Protein AF-A0A3C0GWK4-F1 (afdb_monomer)

Structure (mmCIF, N/CA/C/O backbone):
data_AF-A0A3C0GWK4-F1
#
_entry.id   AF-A0A3C0GWK4-F1
#
loop_
_atom_site.group_PDB
_atom_site.id
_atom_site.type_symbol
_atom_site.label_atom_id
_atom_site.label_alt_id
_atom_site.label_comp_id
_atom_site.label_asym_id
_atom_site.label_entity_id
_atom_site.label_seq_id
_atom_site.pdbx_PDB_ins_code
_atom_site.Cartn_x
_atom_site.Cartn_y
_atom_site.Cartn_z
_atom_site.occupancy
_atom_site.B_iso_or_equiv
_atom_site.auth_seq_id
_atom_site.auth_comp_id
_atom_site.auth_asym_id
_atom_site.auth_atom_id
_atom_site.pdbx_PDB_model_num
ATOM 1 N N . MET A 1 1 ? 7.565 -8.400 -3.545 1.00 87.00 1 MET A N 1
ATOM 2 C CA . MET A 1 1 ? 6.222 -7.773 -3.467 1.00 87.00 1 MET A CA 1
ATOM 3 C C . MET A 1 1 ? 5.174 -8.779 -3.916 1.00 87.00 1 MET A C 1
ATOM 5 O O . MET A 1 1 ? 5.471 -9.537 -4.826 1.00 87.00 1 MET A O 1
ATOM 9 N N . LEU A 1 2 ? 3.989 -8.788 -3.306 1.00 85.81 2 LEU A N 1
ATOM 10 C CA . LEU A 1 2 ? 2.852 -9.671 -3.579 1.00 85.81 2 LEU A CA 1
ATOM 11 C C . LEU A 1 2 ? 1.602 -8.841 -3.887 1.00 85.81 2 LEU A C 1
ATOM 13 O O . LEU A 1 2 ? 1.317 -7.885 -3.168 1.00 85.81 2 LEU A O 1
ATOM 17 N N . CYS A 1 3 ? 0.853 -9.221 -4.921 1.00 83.88 3 CYS A N 1
ATOM 18 C CA . CYS A 1 3 ? -0.395 -8.564 -5.321 1.00 83.88 3 CYS A CA 1
ATOM 19 C C . CYS A 1 3 ? -1.613 -9.336 -4.794 1.00 83.88 3 CYS A C 1
ATOM 21 O O . CYS A 1 3 ? -1.634 -10.565 -4.888 1.00 83.88 3 CYS A O 1
ATOM 23 N N . GLU A 1 4 ? -2.644 -8.637 -4.308 1.00 79.69 4 GLU A N 1
ATOM 24 C CA . GLU A 1 4 ? -3.922 -9.232 -3.869 1.00 79.69 4 GLU A CA 1
ATOM 25 C C . GLU A 1 4 ? -3.739 -10.386 -2.863 1.00 79.69 4 GLU A C 1
ATOM 27 O O . GLU A 1 4 ? -4.316 -11.474 -2.996 1.00 79.69 4 GLU A O 1
ATOM 32 N N . LEU A 1 5 ? -2.881 -10.179 -1.858 1.00 63.16 5 LEU A N 1
ATOM 33 C CA . LEU A 1 5 ? -2.680 -11.119 -0.755 1.00 63.16 5 LEU A CA 1
ATOM 34 C C . LEU A 1 5 ? -3.467 -10.645 0.468 1.00 63.16 5 LEU A C 1
ATOM 36 O O . LEU A 1 5 ? -2.888 -10.153 1.432 1.00 63.16 5 LEU A O 1
ATOM 40 N N . HIS A 1 6 ? -4.789 -10.810 0.428 1.00 61.66 6 HIS A N 1
ATOM 41 C CA . HIS A 1 6 ? -5.756 -10.295 1.417 1.00 61.66 6 HIS A CA 1
ATOM 42 C C . HIS A 1 6 ? -5.879 -8.763 1.471 1.00 61.66 6 HIS A C 1
ATOM 44 O O . HIS A 1 6 ? -6.990 -8.271 1.637 1.00 61.66 6 HIS A O 1
ATOM 50 N N . GLU A 1 7 ? -4.770 -8.051 1.290 1.00 72.19 7 GLU A N 1
ATOM 51 C CA . GLU A 1 7 ? -4.679 -6.617 1.022 1.00 72.19 7 GLU A CA 1
ATOM 52 C C . GLU A 1 7 ? -4.312 -6.378 -0.446 1.00 72.19 7 GLU A C 1
ATOM 54 O O . GLU A 1 7 ? -3.932 -7.314 -1.159 1.00 72.19 7 GLU A O 1
ATOM 59 N N . ASP A 1 8 ? -4.396 -5.123 -0.894 1.00 82.44 8 ASP A N 1
ATOM 60 C CA . ASP A 1 8 ? -4.125 -4.789 -2.295 1.00 82.44 8 ASP A CA 1
ATOM 61 C C . ASP A 1 8 ? -2.653 -5.118 -2.649 1.00 82.44 8 ASP A C 1
ATOM 63 O O . ASP A 1 8 ? -2.381 -5.727 -3.690 1.00 82.44 8 ASP A O 1
ATOM 67 N N . ILE A 1 9 ? -1.698 -4.802 -1.755 1.00 90.19 9 ILE A N 1
ATOM 68 C CA . ILE A 1 9 ? -0.267 -5.132 -1.904 1.00 90.19 9 ILE A CA 1
ATOM 69 C C . ILE A 1 9 ? 0.349 -5.557 -0.559 1.00 90.19 9 ILE A C 1
ATOM 71 O O . ILE A 1 9 ? 0.062 -4.967 0.480 1.00 90.19 9 ILE A O 1
ATOM 75 N N . ALA A 1 10 ? 1.258 -6.536 -0.583 1.00 91.00 10 ALA A N 1
ATOM 76 C CA . ALA A 1 10 ? 2.167 -6.835 0.527 1.00 91.00 10 ALA A CA 1
ATOM 77 C C . ALA A 1 10 ? 3.633 -6.826 0.062 1.00 91.00 10 ALA A C 1
ATOM 79 O O . ALA A 1 10 ? 3.976 -7.371 -0.989 1.00 91.00 10 ALA A O 1
ATOM 80 N N . VAL A 1 11 ? 4.529 -6.234 0.843 1.00 91.81 11 VAL A N 1
ATOM 81 C CA . VAL A 1 11 ? 5.975 -6.242 0.597 1.00 91.81 11 VAL A CA 1
ATOM 82 C C . VAL A 1 11 ? 6.634 -7.045 1.704 1.00 91.81 11 VAL A C 1
ATOM 84 O O . VAL A 1 11 ? 6.537 -6.683 2.868 1.00 91.81 11 VAL A O 1
ATOM 87 N N . LEU A 1 12 ? 7.271 -8.148 1.325 1.00 91.38 12 LEU A N 1
ATOM 88 C CA . LEU A 1 12 ? 8.006 -9.021 2.235 1.00 91.38 12 LEU A CA 1
ATOM 89 C C . LEU A 1 12 ? 9.497 -8.687 2.182 1.00 91.38 12 LEU A C 1
ATOM 91 O O . LEU A 1 12 ? 9.996 -8.307 1.120 1.00 91.38 12 LEU A O 1
ATOM 95 N N . ASP A 1 13 ? 10.194 -8.885 3.296 1.00 90.38 13 ASP A N 1
ATOM 96 C CA . ASP A 1 13 ? 11.656 -8.804 3.385 1.00 90.38 13 ASP A CA 1
ATOM 97 C C . ASP A 1 13 ? 12.358 -9.958 2.642 1.00 90.38 13 ASP A C 1
ATOM 99 O O . ASP A 1 13 ? 13.406 -9.758 2.029 1.00 90.38 13 ASP A O 1
ATOM 103 N N . CYS A 1 14 ? 11.752 -11.149 2.646 1.00 85.88 14 CYS A N 1
ATOM 104 C CA . CYS A 1 14 ? 12.257 -12.364 2.012 1.00 85.88 14 CYS A CA 1
ATOM 105 C C . CYS A 1 14 ? 11.111 -13.177 1.368 1.00 85.88 14 CYS A C 1
ATOM 107 O O . CYS A 1 14 ? 10.028 -13.278 1.949 1.00 85.88 14 CYS A O 1
ATOM 109 N N . PRO A 1 15 ? 11.304 -13.776 0.175 1.00 82.38 15 PRO A N 1
ATOM 110 C CA . PRO A 1 15 ? 10.262 -14.567 -0.487 1.00 82.38 15 PRO A CA 1
ATOM 111 C C . PRO A 1 15 ? 10.052 -15.971 0.107 1.00 82.38 15 PRO A C 1
ATOM 113 O O . PRO A 1 15 ? 8.960 -16.521 -0.049 1.00 82.38 15 PRO A O 1
ATOM 116 N N . ASP A 1 16 ? 11.057 -16.553 0.770 1.00 81.81 16 ASP A N 1
ATOM 117 C CA . ASP A 1 16 ? 11.017 -17.954 1.219 1.00 81.81 16 ASP A CA 1
ATOM 118 C C . ASP A 1 16 ? 10.606 -18.107 2.686 1.00 81.81 16 ASP A C 1
ATOM 120 O O . ASP A 1 16 ? 9.748 -18.927 3.013 1.00 81.81 16 ASP A O 1
ATOM 124 N N . GLN A 1 17 ? 11.202 -17.301 3.564 1.00 84.75 17 GLN A N 1
ATOM 125 C CA . GLN A 1 17 ? 10.920 -17.273 5.000 1.00 84.75 17 GLN A CA 1
ATOM 126 C C . GLN A 1 17 ? 10.874 -15.813 5.468 1.00 84.75 17 GLN A C 1
ATOM 128 O O . GLN A 1 17 ? 11.869 -15.311 5.990 1.00 84.75 17 GLN A O 1
ATOM 133 N N . PRO A 1 18 ? 9.763 -15.098 5.216 1.00 86.00 18 PRO A N 1
ATOM 134 C CA . PRO A 1 18 ? 9.650 -13.700 5.602 1.00 86.00 18 PRO A CA 1
ATOM 135 C C . PRO A 1 18 ? 9.654 -13.551 7.124 1.00 86.00 18 PRO A C 1
ATOM 137 O O . PRO A 1 18 ? 8.921 -14.261 7.814 1.00 86.00 18 PRO A O 1
ATOM 140 N N . SER A 1 19 ? 10.445 -12.605 7.626 1.00 87.75 19 SER A N 1
ATOM 141 C CA . SER A 1 19 ? 10.457 -12.200 9.040 1.00 87.75 19 SER A CA 1
ATOM 142 C C . SER A 1 19 ? 9.808 -10.831 9.261 1.00 87.75 19 SER A C 1
ATOM 144 O O . SER A 1 19 ? 9.494 -10.444 10.391 1.00 87.75 19 SER A O 1
ATOM 146 N N . GLY A 1 20 ? 9.549 -10.113 8.164 1.00 88.94 20 GLY A N 1
ATOM 147 C CA . GLY A 1 20 ? 8.839 -8.850 8.173 1.00 88.94 20 GLY A CA 1
ATOM 148 C C . GLY A 1 20 ? 7.993 -8.623 6.927 1.00 88.94 20 GLY A C 1
ATOM 149 O O . GLY A 1 20 ? 8.261 -9.145 5.841 1.00 88.94 20 GLY A O 1
ATOM 150 N N . ALA A 1 21 ? 6.935 -7.833 7.093 1.00 89.69 21 ALA A N 1
ATOM 151 C CA . ALA A 1 21 ? 6.023 -7.504 6.009 1.00 89.69 21 ALA A CA 1
ATOM 152 C C . ALA A 1 21 ? 5.407 -6.111 6.167 1.00 89.69 21 ALA A C 1
ATOM 154 O O . ALA A 1 21 ? 4.935 -5.742 7.238 1.00 89.69 21 ALA A O 1
ATOM 155 N N . ALA A 1 22 ? 5.336 -5.367 5.069 1.00 90.75 22 ALA A N 1
ATOM 156 C CA . ALA A 1 22 ? 4.544 -4.150 4.968 1.00 90.75 22 ALA A CA 1
ATOM 157 C C . ALA A 1 22 ? 3.283 -4.433 4.146 1.00 90.75 22 ALA A C 1
ATOM 159 O O . ALA A 1 22 ? 3.361 -4.894 3.005 1.00 90.75 22 ALA A O 1
ATOM 160 N N . PHE A 1 23 ? 2.116 -4.172 4.725 1.00 91.31 23 PHE A N 1
ATOM 161 C CA . PHE A 1 23 ? 0.818 -4.379 4.090 1.00 91.31 23 PHE A CA 1
ATOM 162 C C . PHE A 1 23 ? 0.208 -3.045 3.685 1.00 91.31 23 PHE A C 1
ATOM 164 O O . PHE A 1 23 ? 0.136 -2.122 4.493 1.00 91.31 23 PHE A O 1
ATOM 171 N N . TYR A 1 24 ? -0.277 -2.959 2.450 1.00 91.88 24 TYR A N 1
ATOM 172 C CA . TYR A 1 24 ? -0.810 -1.735 1.871 1.00 91.88 24 TYR A CA 1
ATOM 173 C C . TYR A 1 24 ? -2.255 -1.954 1.429 1.00 91.88 24 TYR A C 1
ATOM 175 O O . TYR A 1 24 ? -2.540 -2.764 0.543 1.00 91.88 24 TYR A O 1
ATOM 183 N N . GLN A 1 25 ? -3.164 -1.176 2.010 1.00 92.00 25 GLN A N 1
ATOM 184 C CA . GLN A 1 25 ? -4.536 -1.049 1.532 1.00 92.00 25 GLN A CA 1
ATOM 185 C C . GLN A 1 25 ? -4.653 0.283 0.792 1.00 92.00 25 GLN A C 1
ATOM 187 O O . GLN A 1 25 ? -4.655 1.359 1.392 1.00 92.00 25 GLN A O 1
ATOM 192 N N . ILE A 1 26 ? -4.769 0.201 -0.526 1.00 91.75 26 ILE A N 1
ATOM 193 C CA . ILE A 1 26 ? -4.870 1.324 -1.442 1.00 91.75 26 ILE A CA 1
ATOM 194 C C . ILE A 1 26 ? -6.351 1.601 -1.706 1.00 91.75 26 ILE A C 1
ATOM 196 O O . ILE A 1 26 ? -7.109 0.754 -2.192 1.00 91.75 26 ILE A O 1
ATOM 200 N N . LYS A 1 27 ? -6.799 2.818 -1.398 1.00 91.56 27 LYS A N 1
ATOM 201 C CA . LYS A 1 27 ? -8.147 3.274 -1.744 1.00 91.56 27 LYS A CA 1
ATOM 202 C C . LYS A 1 27 ? -8.094 4.663 -2.343 1.00 91.56 27 LYS A C 1
ATOM 204 O O . LYS A 1 27 ? -7.652 5.620 -1.717 1.00 91.56 27 LYS A O 1
ATOM 209 N N . THR A 1 28 ? -8.605 4.771 -3.560 1.00 90.12 28 THR A N 1
ATOM 210 C CA . THR A 1 28 ? -8.680 6.035 -4.279 1.00 90.12 28 THR A CA 1
ATOM 211 C C . THR A 1 28 ? -10.081 6.628 -4.219 1.00 90.12 28 THR A C 1
ATOM 213 O O . THR A 1 28 ? -11.081 5.928 -4.044 1.00 90.12 28 THR A O 1
ATOM 216 N N . SER A 1 29 ? -10.168 7.947 -4.350 1.00 88.88 29 SER A N 1
ATOM 217 C CA . SER A 1 29 ? -11.435 8.654 -4.507 1.00 88.88 29 SER A CA 1
ATOM 218 C C . SER A 1 29 ? -11.231 9.932 -5.329 1.00 88.88 29 SER A C 1
ATOM 220 O O . SER A 1 29 ? -10.208 10.617 -5.241 1.00 88.88 29 SER A O 1
ATOM 222 N N . ALA A 1 30 ? -12.216 10.240 -6.168 1.00 85.25 30 ALA A N 1
ATOM 223 C CA . ALA A 1 30 ? -12.229 11.459 -6.975 1.00 85.25 30 ALA A CA 1
ATOM 224 C C . ALA A 1 30 ? -13.009 12.600 -6.306 1.00 85.25 30 ALA A C 1
ATOM 226 O O . ALA A 1 30 ? -12.885 13.751 -6.701 1.00 85.25 30 ALA A O 1
ATOM 227 N N . LYS A 1 31 ? -13.872 12.281 -5.330 1.00 78.44 31 LYS A N 1
ATOM 228 C CA . LYS A 1 31 ? -14.951 13.187 -4.895 1.00 78.44 31 LYS A CA 1
ATOM 229 C C . LYS A 1 31 ? -14.933 13.524 -3.411 1.00 78.44 31 LYS A C 1
ATOM 231 O O . LYS A 1 31 ? -15.714 14.362 -2.976 1.00 78.44 31 LYS A O 1
ATOM 236 N N . SER A 1 32 ? -14.117 12.847 -2.604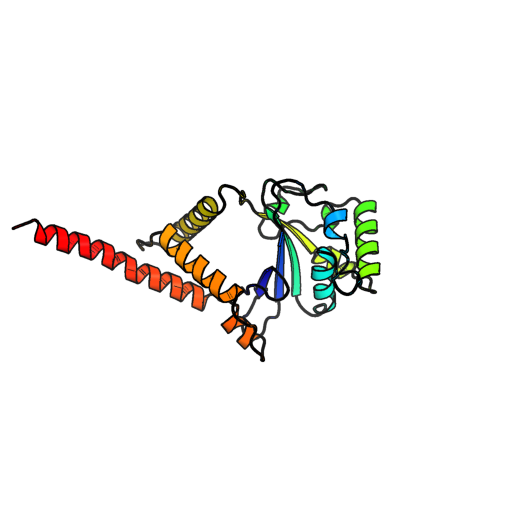 1.00 86.44 32 SER A N 1
ATOM 237 C CA . SER A 1 32 ? -14.139 13.079 -1.161 1.00 86.44 32 SER A CA 1
ATOM 238 C C . SER A 1 32 ? -12.894 12.590 -0.440 1.00 86.44 32 SER A C 1
ATOM 240 O O . SER A 1 32 ? -12.370 11.525 -0.766 1.00 86.44 32 SER A O 1
ATOM 242 N N . ALA A 1 33 ? -12.516 13.319 0.605 1.00 92.19 33 ALA A N 1
ATOM 243 C CA . ALA A 1 33 ? -11.461 12.911 1.514 1.00 92.19 33 ALA A CA 1
ATOM 244 C C . ALA A 1 33 ? -11.839 11.683 2.349 1.00 92.19 33 ALA A C 1
ATOM 246 O O . ALA A 1 33 ? -13.022 11.421 2.634 1.00 92.19 33 ALA A O 1
ATOM 247 N N . TRP A 1 34 ? -10.816 10.943 2.769 1.00 94.75 34 TRP A N 1
ATOM 248 C CA . TRP A 1 34 ? -10.951 9.829 3.699 1.00 94.75 34 TRP A CA 1
ATOM 249 C C . TRP A 1 34 ? -11.042 10.352 5.128 1.00 94.75 34 TRP A C 1
ATOM 251 O O . TRP A 1 34 ? -10.138 11.013 5.626 1.00 94.75 34 TRP A O 1
ATOM 261 N N . THR A 1 35 ? -12.158 10.077 5.796 1.00 94.38 35 THR A N 1
ATOM 262 C CA . THR A 1 35 ? -12.369 10.439 7.203 1.00 94.38 35 THR A CA 1
ATOM 263 C C . THR A 1 35 ? -12.221 9.203 8.076 1.00 94.38 35 THR A C 1
ATOM 265 O O . THR A 1 35 ? -12.483 8.096 7.606 1.00 94.38 35 THR A O 1
ATOM 268 N N . LEU A 1 36 ? -11.899 9.375 9.363 1.00 93.75 36 LEU A N 1
ATOM 269 C CA . LEU A 1 36 ? -11.858 8.253 10.311 1.00 93.75 36 LEU A CA 1
ATOM 270 C C . LEU A 1 36 ? -13.156 7.450 10.293 1.00 93.75 36 LEU A C 1
ATOM 272 O O . LEU A 1 36 ? -13.118 6.230 10.210 1.00 93.75 36 LEU A O 1
ATOM 276 N N . LYS A 1 37 ? -14.303 8.139 10.227 1.00 93.75 37 LYS A N 1
ATOM 277 C CA . LYS A 1 37 ? -15.609 7.494 10.076 1.00 93.75 37 LYS A CA 1
ATOM 278 C C . LYS A 1 37 ? -15.662 6.579 8.853 1.00 93.75 37 LYS A C 1
ATOM 280 O O . LYS A 1 37 ? -16.160 5.474 8.971 1.00 93.75 37 LYS A O 1
ATOM 285 N N . LYS A 1 38 ? -15.169 6.993 7.679 1.00 94.06 38 LYS A N 1
ATOM 286 C CA . LYS A 1 38 ? -15.150 6.119 6.485 1.00 94.06 38 LYS A CA 1
ATOM 287 C C . LYS A 1 38 ? -14.220 4.923 6.661 1.00 94.06 38 LYS A C 1
ATOM 289 O O . LYS A 1 38 ? -14.530 3.846 6.160 1.00 94.06 38 LYS A O 1
ATOM 294 N N . LEU A 1 39 ? -13.100 5.132 7.343 1.00 94.06 39 LEU A N 1
ATOM 295 C CA . LEU A 1 39 ? -12.074 4.122 7.567 1.00 94.06 39 LEU A CA 1
ATOM 296 C C . LEU A 1 39 ? -12.513 3.050 8.581 1.00 94.06 39 LEU A C 1
ATOM 298 O O . LEU A 1 39 ? -12.164 1.884 8.407 1.00 94.06 39 LEU A O 1
ATOM 302 N N . THR A 1 40 ? -13.336 3.416 9.568 1.00 94.25 40 THR A N 1
ATOM 303 C CA . THR A 1 40 ? -13.892 2.509 10.591 1.00 94.25 40 THR A CA 1
ATOM 304 C C . THR A 1 40 ? -15.336 2.074 10.325 1.00 94.25 40 THR A C 1
ATOM 306 O O . THR A 1 40 ? -15.881 1.249 11.052 1.00 94.25 40 THR A O 1
ATOM 309 N N . ASN A 1 41 ? -15.991 2.584 9.275 1.00 94.31 41 ASN A N 1
ATOM 310 C CA . ASN A 1 41 ? -17.373 2.213 8.978 1.00 94.31 41 ASN A CA 1
ATOM 311 C C . ASN A 1 41 ? -17.479 0.762 8.491 1.00 94.31 41 ASN A C 1
ATOM 313 O O . ASN A 1 41 ? -16.869 0.377 7.488 1.00 94.31 41 ASN A O 1
ATOM 317 N N . ARG A 1 42 ? -18.353 -0.005 9.142 1.00 93.94 42 ARG A N 1
ATOM 318 C CA . ARG A 1 42 ? -18.700 -1.376 8.765 1.00 93.94 42 ARG A CA 1
ATOM 319 C C . ARG A 1 42 ? -19.893 -1.366 7.815 1.00 93.94 42 ARG A C 1
ATOM 321 O O . ARG A 1 42 ? -20.906 -0.715 8.067 1.00 93.94 42 ARG A O 1
ATOM 328 N N . LYS A 1 43 ? -19.770 -2.066 6.688 1.00 91.06 43 LYS A N 1
ATOM 329 C CA . LYS A 1 43 ? -20.861 -2.210 5.709 1.00 91.06 43 LYS A CA 1
ATOM 330 C C . LYS A 1 43 ? -21.638 -3.491 5.988 1.00 91.06 43 LYS A C 1
ATOM 332 O O . LYS A 1 43 ? -21.058 -4.466 6.447 1.00 91.06 43 LYS A O 1
ATOM 337 N N . LYS A 1 44 ? -22.929 -3.520 5.663 1.00 91.88 44 LYS A N 1
ATOM 338 C CA . LYS A 1 44 ? -23.714 -4.758 5.718 1.00 91.88 44 LYS A CA 1
ATOM 339 C C . LYS A 1 44 ? -23.313 -5.674 4.556 1.00 91.88 44 LYS A C 1
ATOM 341 O O . LYS A 1 44 ? -23.257 -5.223 3.412 1.00 91.88 44 LYS A O 1
ATOM 346 N N . GLY A 1 45 ? -22.994 -6.924 4.865 1.00 88.00 45 GLY A N 1
ATOM 347 C CA . GLY A 1 45 ? -22.693 -7.978 3.904 1.00 88.00 45 GLY A CA 1
ATOM 348 C C . GLY A 1 45 ? -23.958 -8.578 3.297 1.00 88.00 45 GLY A C 1
ATOM 349 O O . GLY A 1 45 ? -25.074 -8.306 3.742 1.00 88.00 45 GLY A O 1
ATOM 350 N N . SER A 1 46 ? -23.778 -9.425 2.284 1.00 85.81 46 SER A N 1
ATOM 351 C CA . SER A 1 46 ? -24.878 -10.123 1.602 1.00 85.81 46 SER A CA 1
ATOM 352 C C . SER A 1 46 ? -25.653 -11.074 2.522 1.00 85.81 46 SER A C 1
ATOM 354 O O . SER A 1 46 ? -26.856 -11.228 2.340 1.00 85.81 46 SER A O 1
ATOM 356 N N . SER A 1 47 ? -24.996 -11.660 3.529 1.00 85.12 47 SER A N 1
ATOM 357 C CA . SER A 1 47 ? -25.611 -12.514 4.560 1.00 85.12 47 SER A CA 1
ATOM 358 C C . SER A 1 47 ? -26.334 -11.736 5.664 1.00 85.12 47 SER A C 1
ATOM 360 O O . SER A 1 47 ? -26.995 -12.331 6.507 1.00 85.12 47 SER A O 1
ATOM 362 N N . GLY A 1 48 ? -26.224 -10.406 5.674 1.00 85.12 48 GLY A N 1
ATOM 363 C CA . GLY A 1 48 ? -26.759 -9.549 6.729 1.00 85.12 48 GLY A CA 1
ATOM 364 C C . GLY A 1 48 ? -25.769 -9.219 7.847 1.00 85.12 48 GLY A C 1
ATOM 365 O O . GLY A 1 48 ? -26.026 -8.270 8.589 1.00 85.12 48 GLY A O 1
ATOM 366 N N . ASP A 1 49 ? -24.629 -9.909 7.904 1.00 88.19 49 ASP A N 1
ATOM 367 C CA . ASP A 1 49 ? -23.559 -9.646 8.868 1.00 88.19 49 ASP A CA 1
ATOM 368 C C . ASP A 1 49 ? -22.802 -8.358 8.542 1.00 88.19 49 ASP A C 1
ATOM 370 O O . ASP A 1 49 ? -22.673 -7.956 7.384 1.00 88.19 49 ASP A O 1
ATOM 374 N N . ALA A 1 50 ? -22.269 -7.691 9.563 1.00 89.56 50 ALA A N 1
ATOM 375 C CA . ALA A 1 50 ? -21.455 -6.499 9.369 1.00 89.56 50 ALA A CA 1
ATOM 376 C C . ALA A 1 50 ? -20.034 -6.882 8.921 1.00 89.56 50 ALA A C 1
ATOM 378 O O . ALA A 1 50 ? -19.257 -7.442 9.697 1.00 89.56 50 ALA A O 1
ATOM 379 N N . LEU A 1 51 ? -19.687 -6.523 7.683 1.00 91.06 51 LEU A N 1
ATOM 380 C CA . LEU A 1 51 ? -18.353 -6.695 7.116 1.00 91.06 51 LEU A CA 1
ATOM 381 C C . LEU A 1 51 ? -17.316 -5.890 7.907 1.00 91.06 51 LEU A C 1
ATOM 383 O O . LEU A 1 51 ? -17.643 -4.803 8.404 1.00 91.06 51 LEU A O 1
ATOM 387 N N . PRO A 1 52 ? -16.062 -6.367 7.951 1.00 91.19 52 PRO A N 1
ATOM 388 C CA . PRO A 1 52 ? -14.983 -5.604 8.544 1.00 91.19 52 PRO A CA 1
ATOM 389 C C . PRO A 1 52 ? -14.812 -4.226 7.891 1.00 91.19 52 PRO A C 1
ATOM 391 O O . PRO A 1 52 ? -14.973 -4.068 6.669 1.00 91.19 52 PRO A O 1
ATOM 394 N N . SER A 1 53 ? -14.474 -3.223 8.697 1.00 93.75 53 SER A N 1
ATOM 395 C CA . SER A 1 53 ? -14.107 -1.893 8.221 1.00 93.75 53 SER A CA 1
ATOM 396 C C . SER A 1 53 ? -12.769 -1.922 7.470 1.00 93.75 53 SER A C 1
ATOM 398 O O . SER A 1 53 ? -12.115 -2.961 7.355 1.00 93.75 53 SER A O 1
ATOM 400 N N . ILE A 1 54 ? -12.370 -0.794 6.873 1.00 91.94 54 ILE A N 1
ATOM 401 C CA . ILE A 1 54 ? -11.092 -0.719 6.148 1.00 91.94 54 ILE A CA 1
ATOM 402 C C . ILE A 1 54 ? -9.936 -0.921 7.128 1.00 91.94 54 ILE A C 1
ATOM 404 O O . ILE A 1 54 ? -9.090 -1.780 6.901 1.00 91.94 54 ILE A O 1
ATOM 408 N N . LEU A 1 55 ? -9.936 -0.173 8.233 1.00 91.44 55 LEU A N 1
ATOM 409 C CA . LEU A 1 55 ? -8.917 -0.338 9.269 1.00 91.44 55 LEU A CA 1
ATOM 410 C C . LEU A 1 55 ? -9.088 -1.650 10.028 1.00 91.44 55 LEU A C 1
ATOM 412 O O . LEU A 1 55 ? -8.089 -2.268 10.362 1.00 91.44 55 LEU A O 1
ATOM 416 N N . GLY A 1 56 ? -10.317 -2.126 10.228 1.00 91.00 56 GLY A N 1
ATOM 417 C CA . GLY A 1 56 ? -10.561 -3.421 10.854 1.00 91.00 56 GLY A CA 1
ATOM 418 C C . GLY A 1 56 ? -9.905 -4.583 10.108 1.00 91.00 56 GLY A C 1
ATOM 419 O O . GLY A 1 56 ? -9.275 -5.425 10.740 1.00 91.00 56 GLY A O 1
ATOM 420 N N . ARG A 1 57 ? -9.944 -4.599 8.764 1.00 88.75 57 ARG A N 1
ATOM 421 C CA . ARG A 1 57 ? -9.210 -5.607 7.969 1.00 88.75 57 ARG A CA 1
ATOM 422 C C . ARG A 1 57 ? -7.704 -5.565 8.211 1.00 88.75 57 ARG A C 1
ATOM 424 O O . ARG A 1 57 ? -7.122 -6.605 8.513 1.00 88.75 57 ARG A O 1
ATOM 431 N N . LEU A 1 58 ? -7.107 -4.374 8.140 1.00 87.44 58 LEU A N 1
ATOM 432 C CA . LEU A 1 58 ? -5.675 -4.183 8.381 1.00 87.44 58 LEU A CA 1
ATOM 433 C C . LEU A 1 58 ? -5.287 -4.592 9.810 1.00 87.44 58 LEU A C 1
ATOM 435 O O . LEU A 1 58 ? -4.363 -5.374 10.016 1.00 87.44 58 LEU A O 1
ATOM 439 N N . CYS A 1 59 ? -6.025 -4.120 10.813 1.00 84.88 59 CYS A N 1
ATOM 440 C CA . CYS A 1 59 ? -5.737 -4.384 12.221 1.00 84.88 59 CYS A CA 1
ATOM 441 C C . CYS A 1 59 ? -5.976 -5.851 12.613 1.00 84.88 59 CYS A C 1
ATOM 443 O O . CYS A 1 59 ? -5.230 -6.389 13.428 1.00 84.88 59 CYS A O 1
ATOM 445 N N . ALA A 1 60 ? -6.934 -6.548 11.991 1.00 85.50 60 ALA A N 1
ATOM 446 C CA . ALA A 1 60 ? -7.105 -7.990 12.183 1.00 85.50 60 ALA A CA 1
ATOM 447 C C . ALA A 1 60 ? -5.846 -8.781 11.783 1.00 85.50 60 ALA A C 1
ATOM 449 O O . ALA A 1 60 ? -5.564 -9.835 12.353 1.00 85.50 60 ALA A O 1
ATOM 450 N N . LYS A 1 61 ? -5.062 -8.278 10.820 1.00 79.44 61 LYS A N 1
ATOM 451 C CA . LYS A 1 61 ? -3.775 -8.872 10.439 1.00 79.44 61 LYS A CA 1
ATOM 452 C C . LYS A 1 61 ? -2.678 -8.577 11.445 1.00 79.44 61 LYS A C 1
ATOM 454 O O . LYS A 1 61 ? -1.909 -9.487 11.742 1.00 79.44 61 LYS A O 1
ATOM 459 N N . ALA A 1 62 ? -2.661 -7.379 12.025 1.00 76.50 62 ALA A N 1
ATOM 460 C CA . ALA A 1 62 ? -1.776 -7.065 13.147 1.00 76.50 62 ALA A CA 1
ATOM 461 C C . ALA A 1 62 ? -1.964 -8.078 14.285 1.00 76.50 62 ALA A C 1
ATOM 463 O O . ALA A 1 62 ? -0.990 -8.620 14.800 1.00 76.50 62 ALA A O 1
ATOM 464 N N . ALA A 1 63 ? -3.218 -8.425 14.597 1.00 75.75 63 ALA A N 1
ATOM 465 C CA . ALA A 1 63 ? -3.526 -9.424 15.617 1.00 75.75 63 ALA A CA 1
ATOM 466 C C . ALA A 1 63 ? -3.019 -10.836 15.277 1.00 75.75 63 ALA A C 1
ATOM 468 O O . ALA A 1 63 ? -2.602 -11.572 16.167 1.00 75.75 63 ALA A O 1
ATOM 469 N N . GLN A 1 64 ? -3.048 -11.218 13.997 1.00 81.31 64 GLN A N 1
ATOM 470 C CA . GLN A 1 64 ? -2.579 -12.528 13.526 1.00 81.31 64 GLN A CA 1
ATOM 471 C C . GLN A 1 64 ? -1.048 -12.626 13.459 1.00 81.31 64 GLN A C 1
ATOM 473 O O . GLN A 1 64 ? -0.514 -13.730 13.444 1.00 81.31 64 GLN A O 1
ATOM 478 N N . LEU A 1 65 ? -0.349 -11.490 13.395 1.00 79.31 65 LEU A N 1
ATOM 479 C CA . LEU A 1 65 ? 1.088 -11.402 13.122 1.00 79.31 65 LEU A CA 1
ATOM 480 C C . LEU A 1 65 ? 1.859 -10.702 14.253 1.00 79.31 65 LEU A C 1
ATOM 482 O O . LEU A 1 65 ? 2.913 -10.129 14.004 1.00 79.31 65 LEU A O 1
ATOM 486 N N . LYS A 1 66 ? 1.358 -10.758 15.496 1.00 74.31 66 LYS A N 1
ATOM 487 C CA . LYS A 1 66 ? 1.940 -10.056 16.662 1.00 74.31 66 LYS A CA 1
ATOM 488 C C . LYS A 1 66 ? 3.415 -10.383 16.924 1.00 74.31 66 LYS A C 1
ATOM 490 O O . LYS A 1 66 ? 4.132 -9.545 17.456 1.00 74.31 66 LYS A O 1
ATOM 495 N N . GLU A 1 67 ? 3.856 -11.585 16.560 1.00 78.31 67 GLU A N 1
ATOM 496 C CA . GLU A 1 67 ? 5.242 -12.045 16.735 1.00 78.31 67 GLU A CA 1
ATOM 497 C C . GLU A 1 67 ? 6.162 -11.680 15.556 1.00 78.31 67 GLU A C 1
ATOM 499 O O . GLU A 1 67 ? 7.359 -11.950 15.600 1.00 78.31 67 GLU A O 1
ATOM 504 N N . GLN A 1 68 ? 5.618 -11.085 14.491 1.00 82.75 68 GLN A N 1
ATOM 505 C CA . GLN A 1 68 ? 6.343 -10.738 13.269 1.00 82.75 68 GLN A CA 1
ATOM 506 C C . GLN A 1 68 ? 6.526 -9.221 13.159 1.00 82.75 68 GLN A C 1
ATOM 508 O O . GLN A 1 68 ? 5.728 -8.437 13.677 1.00 82.75 68 GLN A O 1
ATOM 513 N N . GLN A 1 69 ? 7.561 -8.783 12.439 1.00 86.19 69 GLN A N 1
ATOM 514 C CA . GLN A 1 69 ? 7.779 -7.356 12.194 1.00 86.19 69 GLN A CA 1
ATOM 515 C C . GLN A 1 69 ? 6.871 -6.864 11.069 1.00 86.19 69 GLN A C 1
ATOM 517 O O . GLN A 1 69 ? 7.227 -6.916 9.892 1.00 86.19 69 GLN A O 1
ATOM 522 N N . VAL A 1 70 ? 5.677 -6.393 11.427 1.00 87.75 70 VAL A N 1
ATOM 523 C CA . VAL A 1 70 ? 4.677 -5.958 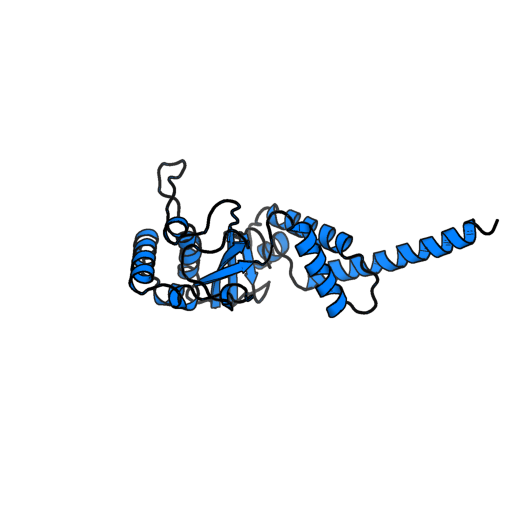10.447 1.00 87.75 70 VAL A CA 1
ATOM 524 C C . VAL A 1 70 ? 4.340 -4.479 10.545 1.00 87.75 70 VAL A C 1
ATOM 526 O O . VAL A 1 70 ? 4.255 -3.911 11.632 1.00 87.75 70 VAL A O 1
ATOM 529 N N . THR A 1 71 ? 4.116 -3.858 9.390 1.00 89.56 71 THR A N 1
ATOM 530 C CA . THR A 1 71 ? 3.557 -2.508 9.274 1.00 89.56 71 THR A CA 1
ATOM 531 C C . THR A 1 71 ? 2.324 -2.523 8.382 1.00 89.56 71 THR A C 1
ATOM 533 O O . THR A 1 71 ? 2.198 -3.339 7.465 1.00 89.56 71 THR A O 1
ATOM 536 N N . PHE A 1 72 ? 1.393 -1.614 8.659 1.00 90.19 72 PHE A N 1
ATOM 537 C CA . PHE A 1 72 ? 0.136 -1.492 7.933 1.00 90.19 72 PHE A CA 1
ATOM 538 C C . PHE A 1 72 ? -0.007 -0.068 7.446 1.00 90.19 72 PHE A C 1
ATOM 540 O O . PHE A 1 72 ? 0.024 0.864 8.245 1.00 90.19 72 PHE A O 1
ATOM 547 N N . GLN A 1 73 ? -0.204 0.100 6.148 1.00 92.38 73 GLN A N 1
ATOM 548 C CA . GLN A 1 73 ? -0.321 1.407 5.540 1.00 92.38 73 GLN A CA 1
ATOM 549 C C . GLN A 1 73 ? -1.636 1.516 4.778 1.00 92.38 73 GLN A C 1
ATOM 551 O O . GLN A 1 73 ? -1.928 0.752 3.854 1.00 92.38 73 GLN A O 1
ATOM 556 N N . PHE A 1 74 ? -2.442 2.501 5.158 1.00 94.19 74 PHE A N 1
ATOM 557 C CA . PHE A 1 74 ? -3.551 2.940 4.328 1.00 94.19 74 PHE A CA 1
ATOM 558 C C . PHE A 1 74 ? -3.046 4.011 3.356 1.00 94.19 74 PHE A C 1
ATOM 560 O O . PHE A 1 74 ? -2.494 5.028 3.776 1.00 94.19 74 PHE A O 1
ATOM 567 N N . VAL A 1 75 ? -3.227 3.785 2.057 1.00 94.12 75 VAL A N 1
ATOM 568 C CA . VAL A 1 75 ? -2.711 4.658 0.997 1.00 94.12 75 VAL A CA 1
ATOM 569 C C . VAL A 1 75 ? -3.866 5.233 0.186 1.00 94.12 75 VAL A C 1
ATOM 571 O O . VAL A 1 75 ? -4.752 4.503 -0.261 1.00 94.12 75 VAL A O 1
ATOM 574 N N . THR A 1 76 ? -3.834 6.539 -0.067 1.00 94.44 76 THR A N 1
ATOM 575 C CA . THR A 1 76 ? -4.782 7.222 -0.960 1.00 94.44 76 THR A CA 1
ATOM 576 C C . THR A 1 76 ? -4.065 8.027 -2.039 1.00 94.44 76 THR A C 1
ATOM 578 O O . THR A 1 76 ? -2.883 8.330 -1.917 1.00 94.44 76 THR A O 1
ATOM 581 N N . ASN A 1 77 ? -4.785 8.411 -3.094 1.00 92.12 77 ASN A N 1
ATOM 582 C CA . ASN A 1 77 ? -4.295 9.338 -4.113 1.00 92.12 77 ASN A CA 1
ATOM 583 C C . ASN A 1 77 ? -4.293 10.799 -3.633 1.00 92.12 77 ASN A C 1
ATOM 585 O O . ASN A 1 77 ? -5.138 11.213 -2.824 1.00 92.12 77 ASN A O 1
ATOM 589 N N . VAL A 1 78 ? -3.406 11.598 -4.229 1.00 83.19 78 VAL A N 1
ATOM 590 C CA . VAL A 1 78 ? -3.463 13.064 -4.192 1.00 83.19 78 VAL A CA 1
ATOM 591 C C . VAL A 1 78 ? -4.799 13.546 -4.784 1.00 83.19 78 VAL A C 1
ATOM 593 O O . VAL A 1 78 ? -5.281 13.031 -5.795 1.00 83.19 78 VAL A O 1
ATOM 596 N N . GLY A 1 79 ? -5.457 14.476 -4.089 1.00 83.19 79 GLY A N 1
ATOM 597 C CA . GLY A 1 79 ? -6.805 14.972 -4.409 1.00 83.19 79 GLY A CA 1
ATOM 598 C C . GLY A 1 79 ? -7.929 14.371 -3.554 1.00 83.19 79 GLY A C 1
ATOM 599 O O . GLY A 1 79 ? -8.878 15.076 -3.227 1.00 83.19 79 GLY A O 1
ATOM 600 N N . SER A 1 80 ? -7.804 13.114 -3.109 1.00 85.94 80 SER A N 1
ATOM 601 C CA . SER A 1 80 ? -8.640 12.610 -2.008 1.00 85.94 80 SER A CA 1
ATOM 602 C C . SER A 1 80 ? -8.137 13.139 -0.676 1.00 85.94 80 SER A C 1
ATOM 604 O O . SER A 1 80 ? -8.861 13.833 0.032 1.00 85.94 80 SER A O 1
ATOM 606 N N . GLY A 1 81 ? -6.883 12.810 -0.347 1.00 86.50 81 GLY A N 1
ATOM 607 C CA . GLY A 1 81 ? -6.287 13.123 0.947 1.00 86.50 81 GLY A CA 1
ATOM 608 C C . GLY A 1 81 ? -7.117 12.627 2.137 1.00 86.50 81 GLY A C 1
ATOM 609 O O . GLY A 1 81 ? -7.943 11.710 2.033 1.00 86.50 81 GLY A O 1
ATOM 610 N N . TYR A 1 82 ? -6.893 13.271 3.277 1.00 91.06 82 TYR A N 1
ATOM 611 C CA . TYR A 1 82 ? -7.506 12.919 4.550 1.00 91.06 82 TYR A CA 1
ATOM 612 C C . TYR A 1 82 ? -8.325 14.082 5.099 1.00 91.06 82 TYR A C 1
ATOM 614 O O . TYR A 1 82 ? -7.931 15.240 5.013 1.00 91.06 82 TYR A O 1
ATOM 622 N N . GLY A 1 83 ? -9.482 13.761 5.675 1.00 90.31 83 GLY A N 1
ATOM 623 C CA . GLY A 1 83 ? -10.331 14.714 6.395 1.00 90.31 83 GLY A CA 1
ATOM 624 C C . GLY A 1 83 ? -9.920 14.898 7.858 1.00 90.31 83 GLY A C 1
ATOM 625 O O . GLY A 1 83 ? -10.702 15.419 8.644 1.00 90.31 83 GLY A O 1
ATOM 626 N N . PHE A 1 84 ? -8.740 14.409 8.228 1.00 89.75 84 PHE A N 1
ATOM 627 C CA . PHE A 1 84 ? -8.096 14.574 9.525 1.00 89.75 84 PHE A CA 1
ATOM 628 C C . PHE A 1 84 ? -6.672 15.100 9.297 1.00 89.75 84 PHE A C 1
ATOM 630 O O . PHE A 1 84 ? -6.171 15.001 8.171 1.00 89.75 84 PHE A O 1
ATOM 637 N N . PRO A 1 85 ? -6.028 15.686 10.322 1.00 89.88 85 PRO A N 1
ATOM 638 C CA . PRO A 1 85 ? -4.706 16.271 10.163 1.00 89.88 85 PRO A CA 1
ATOM 639 C C . PRO A 1 85 ? -3.703 15.247 9.629 1.00 89.88 85 PRO A C 1
ATOM 641 O O . PRO A 1 85 ? -3.629 14.123 10.115 1.00 89.88 85 PRO A O 1
ATOM 644 N N . VAL A 1 86 ? -2.923 15.655 8.634 1.00 91.06 86 VAL A N 1
ATOM 645 C CA . VAL A 1 86 ? -1.732 14.949 8.156 1.00 91.06 86 VAL A CA 1
ATOM 646 C C . VAL A 1 86 ? -0.658 15.984 7.848 1.00 91.06 86 VAL A C 1
ATOM 648 O O . VAL A 1 86 ? -0.956 17.151 7.591 1.00 91.06 86 VAL A O 1
ATOM 651 N N . THR A 1 87 ? 0.599 15.572 7.902 1.00 91.44 87 THR A N 1
ATOM 652 C CA . THR A 1 87 ? 1.768 16.426 7.660 1.00 91.44 87 THR A CA 1
ATOM 653 C C . THR A 1 87 ? 2.460 16.033 6.357 1.00 91.44 87 THR A C 1
ATOM 655 O O . THR A 1 87 ? 2.044 15.090 5.683 1.00 91.44 87 THR A O 1
ATOM 658 N N . ALA A 1 88 ? 3.558 16.718 6.024 1.00 90.88 88 ALA A N 1
ATOM 659 C CA . ALA A 1 88 ? 4.404 16.355 4.889 1.00 90.88 88 ALA A CA 1
ATOM 660 C C . ALA A 1 88 ? 4.871 14.885 4.933 1.00 90.88 88 ALA A C 1
ATOM 662 O O . ALA A 1 88 ? 4.961 14.266 3.880 1.00 90.88 88 ALA A O 1
ATOM 663 N N . LYS A 1 89 ? 5.033 14.295 6.130 1.00 91.75 89 LYS A N 1
ATOM 664 C CA . LYS A 1 89 ? 5.407 12.879 6.302 1.00 91.75 89 LYS A CA 1
ATOM 665 C C . LYS A 1 89 ? 4.440 11.894 5.645 1.00 91.75 89 LYS A C 1
ATOM 667 O O . LYS A 1 89 ? 4.829 10.783 5.314 1.00 91.75 89 LYS A O 1
ATOM 672 N N . ALA A 1 90 ? 3.175 12.270 5.449 1.00 91.44 90 ALA A N 1
ATOM 673 C CA . ALA A 1 90 ? 2.223 11.405 4.757 1.00 91.44 90 ALA A CA 1
ATOM 674 C C . ALA A 1 90 ? 2.560 11.234 3.264 1.00 91.44 90 ALA A C 1
ATOM 676 O O . ALA A 1 90 ? 2.030 10.329 2.634 1.00 91.44 90 ALA A O 1
ATOM 677 N N . TYR A 1 91 ? 3.410 12.083 2.686 1.00 90.38 91 TYR A N 1
ATOM 678 C CA . TYR A 1 91 ? 3.886 11.944 1.308 1.00 90.38 91 TYR A CA 1
ATOM 679 C C . TYR A 1 91 ? 5.179 11.124 1.200 1.00 90.38 91 TYR A C 1
ATOM 681 O O . TYR A 1 91 ? 5.589 10.807 0.085 1.00 90.38 91 TYR A O 1
ATOM 689 N N . ASP A 1 92 ? 5.798 10.775 2.330 1.00 90.31 92 ASP A N 1
ATOM 690 C CA . ASP 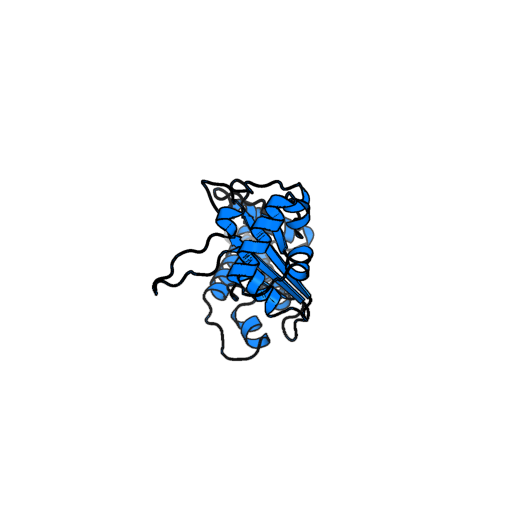A 1 92 ? 6.995 9.939 2.370 1.00 90.31 92 ASP A CA 1
ATOM 691 C C . ASP A 1 92 ? 6.623 8.456 2.193 1.00 90.31 92 ASP A C 1
ATOM 693 O O . ASP A 1 92 ? 5.508 8.029 2.503 1.00 90.31 92 ASP A O 1
ATOM 697 N N . GLU A 1 93 ? 7.580 7.637 1.751 1.00 83.19 93 GLU A N 1
ATOM 698 C CA . GLU A 1 93 ? 7.373 6.198 1.512 1.00 83.19 93 GLU A CA 1
ATOM 699 C C . GLU A 1 93 ? 6.930 5.437 2.776 1.00 83.19 93 GLU A C 1
ATOM 701 O O . GLU A 1 93 ? 6.059 4.563 2.725 1.00 83.19 93 GLU A O 1
ATOM 706 N N . SER A 1 94 ? 7.487 5.795 3.937 1.00 86.31 94 SER A N 1
ATOM 707 C CA . SER A 1 94 ? 7.130 5.198 5.232 1.00 86.31 94 SER A CA 1
ATOM 708 C C . SER A 1 94 ? 5.765 5.662 5.752 1.00 86.31 94 SER A C 1
ATOM 710 O O . SER A 1 94 ? 5.159 4.992 6.597 1.00 86.31 94 SER A O 1
ATOM 712 N N . GLY A 1 95 ? 5.244 6.763 5.212 1.00 91.62 95 GLY A N 1
ATOM 713 C CA . GLY A 1 95 ? 4.001 7.379 5.641 1.00 91.62 95 GLY A CA 1
ATOM 714 C C . GLY A 1 95 ? 4.072 8.001 7.029 1.00 91.62 95 GLY A C 1
ATOM 715 O O . GLY A 1 95 ? 5.111 8.083 7.687 1.00 91.62 95 GLY A O 1
ATOM 716 N N . GLN A 1 96 ? 2.907 8.423 7.507 1.00 93.19 96 GLN A N 1
ATOM 717 C CA . GLN A 1 96 ? 2.757 9.025 8.820 1.00 93.19 96 GLN A CA 1
ATOM 718 C C . GLN A 1 96 ? 1.984 8.114 9.766 1.00 93.19 96 GLN A C 1
ATOM 720 O O . GLN A 1 96 ? 0.900 7.644 9.430 1.00 93.19 96 GLN A O 1
ATOM 725 N N . ARG A 1 97 ? 2.505 7.903 10.978 1.00 93.19 97 ARG A N 1
ATOM 726 C CA . ARG A 1 97 ? 1.790 7.151 12.016 1.00 93.19 97 ARG A CA 1
ATOM 727 C C . ARG A 1 97 ? 0.502 7.868 12.387 1.00 93.19 97 ARG A C 1
ATOM 729 O O . ARG A 1 97 ? 0.519 9.048 12.734 1.00 93.19 97 ARG A O 1
ATOM 736 N N . LEU A 1 98 ? -0.611 7.140 12.345 1.00 90.56 98 LEU A N 1
ATOM 737 C CA . LEU A 1 98 ? -1.930 7.733 12.555 1.00 90.56 98 LEU A CA 1
ATOM 738 C C . LEU A 1 98 ? -2.079 8.288 13.982 1.00 90.56 98 LEU A C 1
ATOM 740 O O . LEU A 1 98 ? -2.625 9.370 14.171 1.00 90.56 98 LEU A O 1
ATOM 744 N N . PHE A 1 99 ? -1.511 7.603 14.978 1.00 90.56 99 PHE A N 1
ATOM 745 C CA . PHE A 1 99 ? -1.487 8.073 16.367 1.00 90.56 99 PHE A CA 1
ATOM 746 C C . PHE A 1 99 ? -0.831 9.453 16.539 1.00 90.56 99 PHE A C 1
ATOM 748 O O . PHE A 1 99 ? -1.269 10.237 17.372 1.00 90.56 99 PHE A O 1
ATOM 755 N N . GLU A 1 100 ? 0.201 9.775 15.752 1.00 91.19 100 GLU A N 1
ATOM 756 C CA . GLU A 1 100 ? 0.942 11.038 15.893 1.00 91.19 100 GLU A CA 1
ATOM 757 C C . GLU A 1 100 ? 0.145 12.264 15.439 1.00 91.19 100 GLU A C 1
ATOM 759 O O . GLU A 1 100 ? 0.512 13.390 15.774 1.00 91.19 100 GLU A O 1
ATOM 764 N N . VAL A 1 101 ? -0.902 12.064 14.637 1.00 90.25 101 VAL A N 1
ATOM 765 C CA . VAL A 1 101 ? -1.653 13.162 14.012 1.00 90.25 101 VAL A CA 1
ATOM 766 C C . VAL A 1 101 ? -3.062 13.330 14.536 1.00 90.25 101 VAL A C 1
ATOM 768 O O . VAL A 1 101 ? -3.631 14.417 14.417 1.00 90.25 101 VAL A O 1
ATOM 771 N N . LEU A 1 102 ? -3.644 12.268 15.086 1.00 93.00 102 LEU A N 1
ATOM 772 C CA . LEU A 1 102 ? -4.990 12.329 15.625 1.00 93.00 102 LEU A CA 1
ATOM 773 C C . LEU A 1 102 ? -4.999 13.023 16.980 1.00 93.00 102 LEU A C 1
ATOM 775 O O . LEU A 1 102 ? -4.116 12.839 17.817 1.00 93.00 102 LEU A O 1
ATOM 779 N N . LYS A 1 103 ? -6.059 13.790 17.231 1.00 93.62 103 LYS A N 1
ATOM 780 C CA . LYS A 1 103 ? -6.311 14.311 18.574 1.00 93.62 103 LYS A CA 1
ATOM 781 C C . LYS A 1 103 ? -6.616 13.143 19.521 1.00 93.62 103 LYS A C 1
ATOM 783 O O . LYS A 1 103 ? -7.218 12.162 19.081 1.00 93.62 103 LYS A O 1
ATOM 788 N N . PRO A 1 104 ? -6.340 13.268 20.832 1.00 93.12 104 PRO A N 1
ATOM 789 C CA . PRO A 1 104 ? -6.595 12.192 21.794 1.00 93.12 104 PRO A CA 1
ATOM 790 C C . PRO A 1 104 ? -8.021 11.619 21.735 1.00 93.12 104 PRO A C 1
ATOM 792 O O . PRO A 1 104 ? -8.199 10.406 21.747 1.00 93.12 104 PRO A O 1
ATOM 795 N N . ALA A 1 105 ? -9.037 12.475 21.584 1.00 93.56 105 ALA A N 1
ATOM 796 C CA . ALA A 1 105 ? -10.431 12.038 21.470 1.00 93.56 105 ALA A CA 1
ATOM 797 C C . ALA A 1 105 ? -10.736 11.277 20.162 1.00 93.56 105 ALA A C 1
ATOM 799 O O . ALA A 1 105 ? -11.555 10.362 20.155 1.00 93.56 105 ALA A O 1
ATOM 800 N N . GLU A 1 106 ? -10.086 11.645 19.054 1.00 93.31 106 GLU A N 1
ATOM 801 C CA . GLU A 1 106 ? -10.243 10.974 17.756 1.00 93.31 106 GLU A CA 1
ATOM 802 C C . GLU A 1 106 ? -9.561 9.606 17.763 1.00 93.31 106 GLU A C 1
ATOM 804 O O . GLU A 1 106 ? -10.143 8.626 17.293 1.00 93.31 106 GLU A O 1
ATOM 809 N N . TRP A 1 107 ? -8.355 9.539 18.337 1.00 92.56 107 TRP A N 1
ATOM 810 C CA . TRP A 1 107 ? -7.635 8.290 18.562 1.00 92.56 107 TRP A CA 1
ATOM 811 C C . TRP A 1 107 ? -8.458 7.328 19.417 1.00 92.56 107 TRP A C 1
ATOM 813 O O . TRP A 1 107 ? -8.683 6.191 19.014 1.00 92.56 107 TRP A O 1
ATOM 823 N N . GLU A 1 108 ? -8.973 7.803 20.550 1.00 92.25 108 GLU A N 1
ATOM 824 C CA . GLU A 1 108 ? -9.751 6.986 21.479 1.00 92.25 108 GLU A CA 1
ATOM 825 C C . GLU A 1 108 ? -11.047 6.461 20.846 1.00 92.25 108 GLU A C 1
ATOM 827 O O . GLU A 1 108 ? -11.377 5.281 20.970 1.00 92.25 108 GLU A O 1
ATOM 832 N N . ALA A 1 109 ? -11.755 7.305 20.090 1.00 92.75 109 ALA A N 1
ATOM 833 C CA . ALA A 1 109 ? -12.949 6.888 19.362 1.00 92.75 109 ALA A CA 1
ATOM 834 C C . ALA A 1 109 ? -12.636 5.827 18.295 1.00 92.75 109 ALA A C 1
ATOM 836 O O . ALA A 1 109 ? -13.366 4.844 18.164 1.00 92.75 109 ALA A O 1
ATOM 837 N N . MET A 1 110 ? -11.551 6.003 17.535 1.00 93.06 110 MET A N 1
ATOM 838 C CA . MET A 1 110 ? -11.117 5.029 16.532 1.00 93.06 110 MET A CA 1
ATOM 839 C C . MET A 1 110 ? -10.712 3.701 17.181 1.00 93.06 110 MET A C 1
ATOM 841 O O . MET A 1 110 ? -11.151 2.646 16.726 1.00 93.06 110 MET A O 1
ATOM 845 N N . ARG A 1 111 ? -9.911 3.760 18.249 1.00 91.06 111 ARG A N 1
ATOM 846 C CA . ARG A 1 111 ? -9.445 2.608 19.025 1.00 91.06 111 ARG A CA 1
ATOM 847 C C . ARG A 1 111 ? -10.617 1.792 19.550 1.00 91.06 111 ARG A C 1
ATOM 849 O O . ARG A 1 111 ? -10.657 0.592 19.317 1.00 91.06 111 ARG A O 1
ATOM 856 N N . LYS A 1 112 ? -11.610 2.448 20.157 1.00 92.00 112 LYS A N 1
ATOM 857 C CA . LYS A 1 112 ? -12.825 1.786 20.637 1.00 92.00 112 LYS A CA 1
ATOM 858 C C . LYS A 1 112 ? -13.598 1.104 19.508 1.00 92.00 112 LYS A C 1
ATOM 860 O O . LYS A 1 112 ? -13.944 -0.061 19.640 1.00 92.00 112 LYS A O 1
ATOM 865 N N . CYS A 1 113 ? -13.803 1.785 18.378 1.00 92.81 113 CYS A N 1
ATOM 866 C CA . CYS A 1 113 ? -14.463 1.180 17.216 1.00 92.81 113 CYS A CA 1
ATOM 867 C C . CYS A 1 113 ? -13.742 -0.083 16.721 1.00 92.81 113 CYS A C 1
ATOM 869 O O . CYS A 1 113 ? -14.399 -1.051 16.347 1.00 92.81 113 CYS A O 1
ATOM 871 N N . LEU A 1 114 ? -12.405 -0.074 16.704 1.00 91.81 114 LEU A N 1
ATOM 872 C CA . LEU A 1 114 ? -11.607 -1.224 16.277 1.00 91.81 114 LEU A CA 1
ATOM 873 C C . LEU A 1 114 ? -11.604 -2.342 17.321 1.00 91.81 114 LEU A C 1
ATOM 875 O O . LEU A 1 114 ? -11.736 -3.501 16.944 1.00 91.81 114 LEU A O 1
ATOM 879 N N . ALA A 1 115 ? -11.518 -2.012 18.609 1.00 91.75 115 ALA A N 1
ATOM 880 C CA . ALA A 1 115 ? -11.604 -2.993 19.686 1.00 91.75 115 ALA A CA 1
ATOM 881 C C . ALA A 1 115 ? -12.970 -3.699 19.695 1.00 91.75 115 ALA A C 1
ATOM 883 O O . ALA A 1 115 ? -13.028 -4.926 19.755 1.00 91.75 115 ALA A O 1
ATOM 884 N N . ASP A 1 116 ? -14.060 -2.942 19.532 1.00 91.75 116 ASP A N 1
ATOM 885 C CA . ASP A 1 116 ? -15.420 -3.481 19.415 1.00 91.75 116 ASP A CA 1
ATOM 886 C C . ASP A 1 116 ? -15.577 -4.373 18.167 1.00 91.75 116 ASP A C 1
ATOM 888 O O . ASP A 1 116 ? -16.316 -5.357 18.180 1.00 91.75 116 ASP A O 1
ATOM 892 N N . GLU A 1 117 ? -14.902 -4.033 17.064 1.00 92.06 117 GLU A N 1
ATOM 893 C CA . GLU A 1 117 ? -14.941 -4.817 15.827 1.00 92.06 117 GLU A CA 1
ATOM 894 C C . GLU A 1 117 ? -14.138 -6.120 15.922 1.00 92.06 117 GLU A C 1
ATOM 896 O O . GLU A 1 117 ? -14.596 -7.151 15.428 1.00 92.06 117 GLU A O 1
ATOM 901 N N . LEU A 1 118 ? -12.950 -6.072 16.526 1.00 89.12 118 LEU A N 1
ATOM 902 C CA . LEU A 1 118 ? -12.000 -7.185 16.571 1.00 89.12 118 LEU A CA 1
ATOM 903 C C . LEU A 1 118 ? -12.196 -8.093 17.790 1.00 89.12 118 LEU A C 1
ATOM 905 O O . LEU A 1 118 ? -11.703 -9.218 17.788 1.00 89.12 118 LEU A O 1
ATOM 909 N N . GLY A 1 119 ? -12.908 -7.623 18.816 1.00 89.44 119 GLY A N 1
ATOM 910 C CA . GLY A 1 119 ? -13.065 -8.326 20.090 1.00 89.44 119 GLY A CA 1
ATOM 911 C C . GLY A 1 119 ? -11.798 -8.329 20.954 1.00 89.44 119 GLY A C 1
ATOM 912 O O . GLY A 1 119 ? -11.742 -9.056 21.942 1.00 89.44 119 GLY A O 1
ATOM 913 N N . GLU A 1 120 ? -10.788 -7.537 20.593 1.00 87.44 120 GLU A N 1
ATOM 914 C CA . GLU A 1 120 ? -9.523 -7.390 21.312 1.00 87.44 120 GLU A CA 1
ATOM 915 C C . GLU A 1 120 ? -9.010 -5.950 21.188 1.00 87.44 120 GLU A C 1
ATOM 917 O O . GLU A 1 120 ? -9.151 -5.311 20.144 1.00 87.44 120 GLU A O 1
ATOM 922 N N . ASP A 1 121 ? -8.375 -5.451 22.248 1.00 85.25 121 ASP A N 1
ATOM 923 C CA . ASP A 1 121 ? -7.736 -4.140 22.264 1.00 85.25 121 ASP A CA 1
ATOM 924 C C . ASP A 1 121 ? -6.273 -4.232 21.791 1.00 85.25 121 ASP A C 1
ATOM 926 O O . ASP A 1 121 ? -5.405 -4.745 22.493 1.00 85.25 121 ASP A O 1
ATOM 930 N N . LEU A 1 122 ? -5.994 -3.745 20.580 1.00 78.81 122 LEU A N 1
ATOM 931 C CA . LEU A 1 122 ? -4.682 -3.844 19.919 1.00 78.81 122 LEU A CA 1
ATOM 932 C C . LEU A 1 122 ? -3.882 -2.533 19.994 1.00 78.81 122 LEU A C 1
ATOM 934 O O . LEU A 1 122 ? -3.197 -2.176 19.032 1.00 78.81 122 LEU A O 1
ATOM 938 N N . VAL A 1 123 ? -4.003 -1.786 21.098 1.00 77.81 123 VAL A N 1
ATOM 939 C CA . VAL A 1 123 ? -3.468 -0.415 21.237 1.00 77.81 123 VAL A CA 1
ATOM 940 C C . VAL A 1 123 ? -2.024 -0.307 20.772 1.00 77.81 123 VAL A C 1
ATOM 942 O O . VAL A 1 123 ? -1.739 0.476 19.868 1.00 77.81 123 VAL A O 1
ATOM 945 N N . ASP A 1 124 ? -1.136 -1.123 21.337 1.00 80.81 124 ASP A N 1
ATOM 946 C CA . ASP A 1 124 ? 0.304 -1.008 21.104 1.00 80.81 124 ASP A CA 1
ATOM 947 C C . ASP A 1 124 ? 0.677 -1.332 19.653 1.00 80.81 124 ASP A C 1
ATOM 949 O O . ASP A 1 124 ? 1.465 -0.615 19.025 1.00 80.81 124 ASP A O 1
ATOM 953 N N . SER A 1 125 ? 0.068 -2.377 19.083 1.00 79.50 125 SER A N 1
ATOM 954 C CA . SER A 1 125 ? 0.281 -2.763 17.686 1.00 79.50 125 SER A CA 1
ATOM 955 C C . SER A 1 125 ? -0.219 -1.678 16.736 1.00 79.50 125 SER A C 1
ATOM 957 O O . SER A 1 125 ? 0.522 -1.236 15.865 1.00 79.50 125 SER A O 1
ATOM 959 N N . ILE A 1 126 ? -1.443 -1.176 16.922 1.00 82.06 126 ILE A N 1
ATOM 960 C CA . ILE A 1 126 ? -2.013 -0.146 16.040 1.00 82.06 126 ILE A CA 1
ATOM 961 C C . ILE A 1 126 ? -1.213 1.155 16.158 1.00 82.06 126 ILE A C 1
ATOM 963 O O . ILE A 1 126 ? -0.889 1.774 15.146 1.00 82.06 126 ILE A O 1
ATOM 967 N N . GLN A 1 127 ? -0.858 1.562 17.376 1.00 86.44 127 GLN A N 1
ATOM 968 C CA . GLN A 1 127 ? -0.126 2.800 17.634 1.00 86.44 127 GLN A CA 1
ATOM 969 C C . GLN A 1 127 ? 1.257 2.812 16.975 1.00 86.44 127 GLN A C 1
ATOM 971 O O . GLN A 1 127 ? 1.695 3.850 16.473 1.00 86.44 127 GLN A O 1
ATOM 976 N N . SER A 1 128 ? 1.947 1.671 16.970 1.00 85.62 128 SER A N 1
ATOM 977 C CA . SER A 1 128 ? 3.297 1.561 16.415 1.00 85.62 128 SER A CA 1
ATOM 978 C C . SER A 1 128 ? 3.329 1.221 14.922 1.00 85.62 128 SER A C 1
ATOM 980 O O . SER A 1 128 ? 4.246 1.675 14.237 1.00 85.62 128 SER A O 1
ATOM 982 N N . GLN A 1 129 ? 2.341 0.480 14.408 1.00 88.06 129 GLN A N 1
ATOM 983 C CA . GLN A 1 129 ? 2.404 -0.149 13.081 1.00 88.06 129 GLN A CA 1
ATOM 984 C C . GLN A 1 129 ? 1.478 0.487 12.035 1.00 88.06 129 GLN A C 1
ATOM 986 O O . GLN A 1 129 ? 1.726 0.296 10.844 1.00 88.06 129 GLN A O 1
ATOM 991 N N . LEU A 1 130 ? 0.423 1.217 12.436 1.00 91.50 130 LEU A N 1
ATOM 992 C CA . LEU A 1 130 ? -0.551 1.790 11.499 1.00 91.50 130 LEU A CA 1
ATOM 993 C C . LEU A 1 130 ? -0.126 3.179 11.004 1.00 91.50 130 LEU A C 1
ATOM 995 O O . LEU A 1 130 ? -0.134 4.170 11.746 1.00 91.50 130 LEU A O 1
ATOM 999 N N . THR A 1 131 ? 0.165 3.262 9.711 1.00 94.06 131 THR A N 1
ATOM 1000 C CA . THR A 1 131 ? 0.498 4.497 9.006 1.00 94.06 131 THR A CA 1
ATOM 1001 C C . THR A 1 131 ? -0.532 4.849 7.935 1.00 94.06 131 THR A C 1
ATOM 1003 O O . THR A 1 131 ? -1.310 4.021 7.452 1.00 94.06 131 THR A O 1
ATOM 1006 N N . VAL A 1 132 ? -0.552 6.126 7.573 1.00 94.50 132 VAL A N 1
ATOM 1007 C CA . VAL A 1 132 ? -1.319 6.675 6.458 1.00 94.50 132 VAL A CA 1
ATOM 1008 C C . VAL A 1 132 ? -0.382 7.363 5.477 1.00 94.50 132 VAL A C 1
ATOM 1010 O O . VAL A 1 132 ? 0.533 8.078 5.892 1.00 94.50 132 VAL A O 1
ATOM 1013 N N . SER A 1 133 ? -0.648 7.183 4.185 1.00 94.94 133 SER A N 1
ATOM 1014 C CA . SER A 1 133 ? 0.150 7.782 3.113 1.00 94.94 133 SER A CA 1
ATOM 1015 C C . SER A 1 133 ? -0.701 8.357 1.992 1.00 94.94 133 SER A C 1
ATOM 1017 O O . SER A 1 133 ? -1.825 7.913 1.735 1.00 94.94 133 SER A O 1
ATOM 1019 N N . ILE A 1 134 ? -0.159 9.362 1.316 1.00 93.69 134 ILE A N 1
ATOM 1020 C CA . ILE A 1 134 ? -0.707 9.994 0.123 1.00 93.69 134 ILE A CA 1
ATOM 1021 C C . ILE A 1 134 ? 0.268 9.727 -1.018 1.00 93.69 134 ILE A C 1
ATOM 1023 O O . ILE A 1 134 ? 1.338 10.325 -1.098 1.00 93.69 134 ILE A O 1
ATOM 1027 N N . ALA A 1 135 ? -0.130 8.850 -1.933 1.00 90.88 135 ALA A N 1
ATOM 1028 C CA . ALA A 1 135 ? 0.581 8.655 -3.182 1.00 90.88 135 ALA A CA 1
ATOM 1029 C C . ALA A 1 135 ? 0.411 9.901 -4.062 1.00 90.88 135 ALA A C 1
ATOM 1031 O O . ALA A 1 135 ? -0.715 10.338 -4.332 1.00 90.88 135 ALA A O 1
ATOM 1032 N N . GLN A 1 136 ? 1.527 10.442 -4.554 1.00 87.06 136 GLN A N 1
ATOM 1033 C CA . GLN A 1 136 ? 1.582 11.596 -5.461 1.00 87.06 136 GLN A CA 1
ATOM 1034 C C . GLN A 1 136 ? 1.161 11.229 -6.898 1.00 87.06 136 GLN A C 1
ATOM 1036 O O . GLN A 1 136 ? 1.823 11.566 -7.874 1.00 87.06 136 GLN A O 1
ATOM 1041 N N . ILE A 1 137 ? 0.057 10.496 -7.030 1.00 85.81 137 ILE A N 1
ATOM 1042 C CA . ILE A 1 137 ? -0.497 10.017 -8.295 1.00 85.81 137 ILE A CA 1
ATOM 1043 C C . ILE A 1 137 ? -1.901 10.597 -8.442 1.00 85.81 137 ILE A C 1
ATOM 1045 O O . ILE A 1 137 ? -2.805 10.247 -7.679 1.00 85.81 137 ILE A O 1
ATOM 1049 N N . HIS A 1 138 ? -2.086 11.499 -9.405 1.00 86.56 138 HIS A N 1
ATOM 1050 C CA . HIS A 1 138 ? -3.402 12.041 -9.739 1.00 86.56 138 HIS A CA 1
ATOM 1051 C C . HIS A 1 138 ? -4.206 11.020 -10.548 1.00 86.56 138 HIS A C 1
ATOM 1053 O O . HIS A 1 138 ? -3.650 10.299 -11.372 1.00 86.56 138 HIS A O 1
ATOM 1059 N N . LEU A 1 139 ? -5.525 10.970 -10.338 1.00 86.06 139 LEU A N 1
ATOM 1060 C CA . LEU A 1 139 ? -6.389 10.008 -11.035 1.00 86.06 139 LEU A CA 1
ATOM 1061 C C . LEU A 1 139 ? -6.478 10.255 -12.540 1.00 86.06 139 LEU A C 1
ATOM 1063 O O . LEU A 1 139 ? -6.643 9.301 -13.286 1.00 86.06 139 LEU A O 1
ATOM 1067 N N . ASP A 1 140 ? -6.331 11.499 -12.983 1.00 87.06 140 ASP A N 1
ATOM 1068 C CA . ASP A 1 140 ? -6.454 11.834 -14.405 1.00 87.06 140 ASP A CA 1
ATOM 1069 C C . ASP A 1 140 ? -5.137 11.655 -15.172 1.00 87.06 140 ASP A C 1
ATOM 1071 O O . ASP A 1 140 ? -5.147 11.619 -16.397 1.00 87.06 140 ASP A O 1
ATOM 1075 N N . SER A 1 141 ? -4.007 11.534 -14.463 1.00 86.25 141 SER A N 1
ATOM 1076 C CA . SER A 1 141 ? -2.665 11.462 -15.058 1.00 86.25 141 SER A CA 1
ATOM 1077 C C . SER A 1 141 ? -1.836 10.284 -14.539 1.00 86.25 141 SER A C 1
ATOM 1079 O O . SER A 1 141 ? -0.604 10.329 -14.530 1.00 86.25 141 SER A O 1
ATOM 1081 N N . HIS A 1 142 ? -2.491 9.244 -14.009 1.00 86.75 142 HIS A N 1
ATOM 1082 C CA . HIS A 1 142 ? -1.793 8.179 -13.287 1.00 86.75 142 HIS A CA 1
ATOM 1083 C C . HIS A 1 142 ? -0.808 7.411 -14.178 1.00 86.75 142 HIS A C 1
ATOM 1085 O O . HIS A 1 142 ? 0.237 6.968 -13.702 1.00 86.75 142 HIS A O 1
ATOM 1091 N N . ASN A 1 143 ? -1.128 7.261 -15.466 1.00 88.94 143 ASN A N 1
ATOM 1092 C CA . ASN A 1 143 ? -0.283 6.563 -16.430 1.00 88.94 143 ASN A CA 1
ATOM 1093 C C . ASN A 1 143 ? 0.967 7.380 -16.745 1.00 88.94 143 ASN A C 1
ATOM 1095 O O . ASN A 1 143 ? 2.072 6.847 -16.706 1.00 88.94 143 ASN A O 1
ATOM 1099 N N . GLU A 1 144 ? 0.809 8.673 -17.012 1.00 92.25 144 GLU A N 1
ATOM 1100 C CA . GLU A 1 144 ? 1.907 9.593 -17.294 1.00 92.25 144 GLU A CA 1
ATOM 1101 C C . GLU A 1 144 ? 2.843 9.692 -16.089 1.00 92.25 144 GLU A C 1
ATOM 1103 O O . GLU A 1 144 ? 4.060 9.581 -16.243 1.00 92.25 144 GLU A O 1
ATOM 1108 N N . THR A 1 145 ? 2.283 9.815 -14.881 1.00 91.69 145 THR A N 1
ATOM 1109 C CA . THR A 1 145 ? 3.057 9.816 -13.636 1.00 91.69 145 THR A CA 1
ATOM 1110 C C . THR A 1 145 ? 3.841 8.514 -13.475 1.00 91.69 145 THR A C 1
ATOM 1112 O O . THR A 1 145 ? 5.042 8.556 -13.215 1.00 91.69 145 THR A O 1
ATOM 1115 N N . ALA A 1 146 ? 3.207 7.355 -13.672 1.00 92.00 146 ALA A N 1
ATOM 1116 C CA . ALA A 1 146 ? 3.875 6.063 -13.542 1.00 92.00 146 ALA A CA 1
ATOM 1117 C C . ALA A 1 146 ? 4.988 5.860 -14.584 1.00 92.00 146 ALA A C 1
ATOM 1119 O O . ALA A 1 146 ? 6.073 5.392 -14.239 1.00 92.00 146 ALA A O 1
ATOM 1120 N N . VAL A 1 147 ? 4.765 6.262 -15.839 1.00 94.44 147 VAL A N 1
ATOM 1121 C CA . VAL A 1 147 ? 5.808 6.244 -16.875 1.00 94.44 147 VAL A CA 1
ATOM 1122 C C . VAL A 1 147 ? 6.960 7.175 -16.498 1.00 94.44 147 VAL A C 1
ATOM 1124 O O . VAL A 1 147 ? 8.114 6.785 -16.646 1.00 94.44 147 VAL A O 1
ATOM 1127 N N . GLY A 1 148 ? 6.678 8.367 -15.964 1.00 93.94 148 GLY A N 1
ATOM 1128 C CA . GLY A 1 148 ? 7.702 9.290 -15.466 1.00 93.94 148 GLY A CA 1
ATOM 1129 C C . GLY A 1 148 ? 8.548 8.691 -14.337 1.00 93.94 148 GLY A C 1
ATOM 1130 O O . GLY A 1 148 ? 9.773 8.785 -14.376 1.00 93.94 148 GLY A O 1
ATOM 1131 N N . LEU A 1 149 ? 7.917 8.005 -13.377 1.00 92.31 149 LEU A N 1
ATOM 1132 C CA . LEU A 1 149 ? 8.621 7.284 -12.309 1.00 92.31 149 LEU A CA 1
ATOM 1133 C C . LEU A 1 149 ? 9.533 6.187 -12.869 1.00 92.31 149 LEU A C 1
ATOM 1135 O O . LEU A 1 149 ? 10.677 6.056 -12.437 1.00 92.31 149 LEU A O 1
ATOM 1139 N N . VAL A 1 150 ? 9.056 5.436 -13.864 1.00 93.81 150 VAL A N 1
ATOM 1140 C CA . VAL A 1 150 ? 9.864 4.424 -14.555 1.00 93.81 150 VAL A CA 1
ATOM 1141 C C . VAL A 1 150 ? 11.045 5.057 -15.289 1.00 93.81 150 VAL A C 1
ATOM 1143 O O . VAL A 1 150 ? 12.152 4.537 -15.190 1.00 93.81 150 VAL A O 1
ATOM 1146 N N . THR A 1 151 ? 10.847 6.175 -15.990 1.00 93.75 151 THR A N 1
ATOM 1147 C CA . THR A 1 151 ? 11.937 6.913 -16.650 1.00 93.75 151 THR A CA 1
ATOM 1148 C C . THR A 1 151 ? 13.014 7.300 -15.641 1.00 93.75 151 THR A C 1
ATOM 1150 O O . THR A 1 151 ? 14.172 6.936 -15.822 1.00 93.75 151 THR A O 1
ATOM 1153 N N . ASN A 1 152 ? 12.622 7.927 -14.527 1.00 93.00 152 ASN A N 1
ATOM 1154 C CA . ASN A 1 152 ? 13.556 8.336 -13.479 1.00 93.00 152 ASN A CA 1
ATOM 1155 C C . ASN A 1 152 ? 14.325 7.142 -12.898 1.00 93.00 152 ASN A C 1
ATOM 1157 O O . ASN A 1 152 ? 15.535 7.223 -12.699 1.00 93.00 152 ASN A O 1
ATOM 1161 N N . PHE A 1 153 ? 13.637 6.022 -12.658 1.00 93.31 153 PHE A N 1
ATOM 1162 C CA . PHE A 1 153 ? 14.273 4.795 -12.187 1.00 93.31 153 PHE A CA 1
ATOM 1163 C C . PHE A 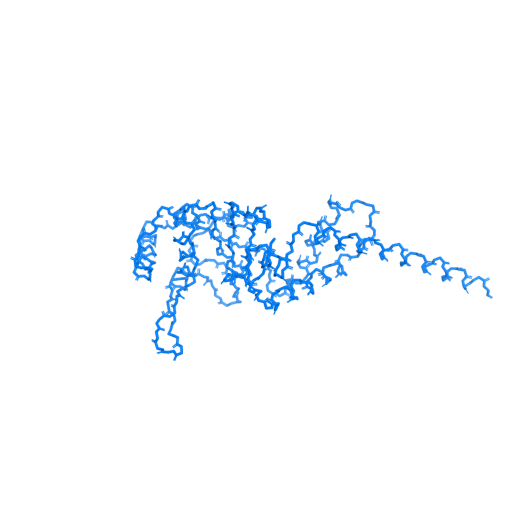1 153 ? 15.321 4.276 -13.183 1.00 93.31 153 PHE A C 1
ATOM 1165 O O . PHE A 1 153 ? 16.443 3.948 -12.791 1.00 93.31 153 PHE A O 1
ATOM 1172 N N . LEU A 1 154 ? 14.977 4.210 -14.472 1.00 92.81 154 LEU A N 1
ATOM 1173 C CA . LEU A 1 154 ? 15.881 3.728 -15.515 1.00 92.81 154 LEU A CA 1
ATOM 1174 C C . LEU A 1 154 ? 17.107 4.639 -15.662 1.00 92.81 154 LEU A C 1
ATOM 1176 O O . LEU A 1 154 ? 18.226 4.133 -15.701 1.00 92.81 154 LEU A O 1
ATOM 1180 N N . ASP A 1 155 ? 16.922 5.958 -15.650 1.00 90.50 155 ASP A N 1
ATOM 1181 C CA . ASP A 1 155 ? 18.024 6.921 -15.761 1.00 90.50 155 ASP A CA 1
ATOM 1182 C C . ASP A 1 155 ? 18.997 6.829 -14.574 1.00 90.50 155 ASP A C 1
ATOM 1184 O O . ASP A 1 155 ? 20.216 6.929 -14.739 1.00 90.50 155 ASP A O 1
ATOM 1188 N N . GLN A 1 156 ? 18.472 6.598 -13.367 1.00 91.94 156 GLN A N 1
ATOM 1189 C CA . GLN A 1 156 ? 19.273 6.519 -12.145 1.00 91.94 156 GLN A CA 1
ATOM 1190 C C . GLN A 1 156 ? 20.001 5.179 -11.993 1.00 91.94 156 GLN A C 1
ATOM 1192 O O . GLN A 1 156 ? 21.157 5.146 -11.558 1.00 91.94 156 GLN A O 1
ATOM 1197 N N . HIS A 1 157 ? 19.346 4.071 -12.349 1.00 89.62 157 HIS A N 1
ATOM 1198 C CA . HIS A 1 157 ? 19.809 2.726 -11.996 1.00 89.62 157 HIS A CA 1
ATOM 1199 C C . HIS A 1 157 ? 20.255 1.876 -13.188 1.00 89.62 157 HIS A C 1
ATOM 1201 O O . HIS A 1 157 ? 20.954 0.879 -13.004 1.00 89.62 157 HIS A O 1
ATOM 1207 N N . VAL A 1 158 ? 19.897 2.252 -14.415 1.00 86.00 158 VAL A N 1
ATOM 1208 C CA . VAL A 1 158 ? 20.120 1.449 -15.623 1.00 86.00 158 VAL A CA 1
ATOM 1209 C C . VAL A 1 158 ? 20.930 2.255 -16.643 1.00 86.00 158 VAL A C 1
ATOM 1211 O O . VAL A 1 158 ? 20.475 2.595 -17.731 1.00 86.00 158 VAL A O 1
ATOM 1214 N N . LYS A 1 159 ? 22.187 2.542 -16.285 1.00 76.12 159 LYS A N 1
ATOM 1215 C CA . LYS A 1 159 ? 23.119 3.300 -17.133 1.00 76.12 159 LYS A CA 1
ATOM 1216 C C . LYS A 1 159 ? 23.452 2.550 -18.427 1.00 76.12 159 LYS A C 1
ATOM 1218 O O . LYS A 1 159 ? 23.739 1.357 -18.401 1.00 76.12 159 LYS A O 1
ATOM 1223 N N . GLY A 1 160 ? 23.485 3.276 -19.545 1.00 68.06 160 GLY A N 1
ATOM 1224 C CA . GLY A 1 160 ? 23.992 2.772 -20.827 1.00 68.06 160 GLY A CA 1
ATOM 1225 C C . GLY A 1 160 ? 23.048 1.847 -21.603 1.00 68.06 160 GLY A C 1
ATOM 1226 O O . GLY A 1 160 ? 23.471 1.275 -22.603 1.00 68.06 160 GLY A O 1
ATOM 1227 N N . ALA A 1 161 ? 21.786 1.698 -21.188 1.00 68.44 161 ALA A N 1
ATOM 1228 C CA . ALA A 1 161 ? 20.798 0.909 -21.921 1.00 68.44 161 ALA A CA 1
ATOM 1229 C C . ALA A 1 161 ? 19.707 1.793 -22.543 1.00 68.44 161 ALA A C 1
ATOM 1231 O O . ALA A 1 161 ? 19.094 2.611 -21.865 1.00 68.44 161 ALA A O 1
ATOM 1232 N N . HIS A 1 162 ? 19.399 1.575 -23.825 1.00 80.88 162 HIS A N 1
ATOM 1233 C CA . HIS A 1 162 ? 18.330 2.281 -24.546 1.00 80.88 162 HIS A CA 1
ATOM 1234 C C . HIS A 1 162 ? 16.940 1.674 -24.284 1.00 80.88 162 HIS A C 1
ATOM 1236 O O . HIS A 1 162 ? 16.191 1.357 -25.210 1.00 80.88 162 HIS A O 1
ATOM 1242 N N . ILE A 1 163 ? 16.581 1.468 -23.017 1.00 89.06 163 ILE A N 1
ATOM 1243 C CA . ILE A 1 163 ? 15.250 0.961 -22.668 1.00 89.06 163 ILE A CA 1
ATOM 1244 C C . ILE A 1 163 ? 14.229 2.076 -22.896 1.00 89.06 163 ILE A C 1
ATOM 1246 O O . ILE A 1 163 ? 14.351 3.158 -22.333 1.00 89.06 163 ILE A O 1
ATOM 1250 N N . ARG A 1 164 ? 13.188 1.810 -23.694 1.00 89.94 164 ARG A N 1
ATOM 1251 C CA . ARG A 1 164 ? 12.065 2.745 -23.867 1.00 89.94 164 ARG A CA 1
ATOM 1252 C C . ARG A 1 164 ? 11.162 2.698 -22.622 1.00 89.94 164 ARG A C 1
ATOM 1254 O O . ARG A 1 164 ? 10.487 1.677 -22.449 1.00 89.94 164 ARG A O 1
ATOM 1261 N N . PRO A 1 165 ? 11.070 3.765 -21.799 1.00 92.50 165 PRO A N 1
ATOM 1262 C CA . PRO A 1 165 ? 10.386 3.703 -20.502 1.00 92.50 165 PRO A CA 1
ATOM 1263 C C . PRO A 1 165 ? 8.915 3.295 -20.597 1.00 92.50 165 PRO A C 1
ATOM 1265 O O . PRO A 1 165 ? 8.473 2.411 -19.873 1.00 92.50 165 PRO A O 1
ATOM 1268 N N . ALA A 1 166 ? 8.170 3.853 -21.557 1.00 92.19 166 ALA A N 1
ATOM 1269 C CA . ALA A 1 166 ? 6.760 3.515 -21.762 1.00 92.19 166 ALA A CA 1
ATOM 1270 C C . ALA A 1 166 ? 6.541 2.034 -22.129 1.00 92.19 166 ALA A C 1
ATOM 1272 O O . ALA A 1 166 ? 5.551 1.426 -21.722 1.00 92.19 166 ALA A O 1
ATOM 1273 N N . VAL A 1 167 ? 7.470 1.436 -22.885 1.00 91.38 167 VAL A N 1
ATOM 1274 C CA . VAL A 1 167 ? 7.397 0.016 -23.257 1.00 91.38 167 VAL A CA 1
ATOM 1275 C C . VAL A 1 167 ? 7.682 -0.857 -22.042 1.00 91.38 167 VAL A C 1
ATOM 1277 O O . VAL A 1 167 ? 6.933 -1.796 -21.789 1.00 91.38 167 VAL A O 1
ATOM 1280 N N . PHE A 1 168 ? 8.720 -0.525 -21.271 1.00 93.69 168 PHE A N 1
ATOM 1281 C CA . PHE A 1 168 ? 9.049 -1.254 -20.050 1.00 93.69 168 PHE A CA 1
ATOM 1282 C C . PHE A 1 168 ? 7.934 -1.152 -19.002 1.00 93.69 168 PHE A C 1
ATOM 1284 O O . PHE A 1 168 ? 7.528 -2.172 -18.452 1.00 93.69 168 PHE A O 1
ATOM 1291 N N . TYR A 1 169 ? 7.375 0.046 -18.793 1.00 94.62 169 TYR A N 1
ATOM 1292 C CA . TYR A 1 169 ? 6.222 0.254 -17.917 1.00 94.62 169 TYR A CA 1
ATOM 1293 C C . TYR A 1 169 ? 5.045 -0.643 -18.305 1.00 94.62 169 TYR A C 1
ATOM 1295 O O . TYR A 1 169 ? 4.480 -1.301 -17.439 1.00 94.62 169 TYR A O 1
ATOM 1303 N N . ARG A 1 170 ? 4.698 -0.721 -19.598 1.00 92.88 170 ARG A N 1
ATOM 1304 C CA . ARG A 1 170 ? 3.610 -1.590 -20.063 1.00 92.88 170 ARG A CA 1
ATOM 1305 C C . ARG A 1 170 ? 3.883 -3.060 -19.748 1.00 92.88 170 ARG A C 1
ATOM 1307 O O . ARG A 1 170 ? 3.006 -3.719 -19.207 1.00 92.88 170 ARG A O 1
ATOM 1314 N N . THR A 1 171 ? 5.097 -3.547 -20.013 1.00 93.00 171 THR A N 1
ATOM 1315 C CA . THR A 1 171 ? 5.493 -4.922 -19.669 1.00 93.00 171 THR A CA 1
ATOM 1316 C C . THR A 1 171 ? 5.371 -5.188 -18.168 1.00 93.00 171 THR A C 1
ATOM 1318 O O . THR A 1 171 ? 4.797 -6.199 -17.766 1.00 93.00 171 THR A O 1
ATOM 1321 N N . LEU A 1 172 ? 5.864 -4.270 -17.331 1.00 93.88 172 LEU A N 1
ATOM 1322 C CA . LEU A 1 172 ? 5.754 -4.370 -15.876 1.00 93.88 172 LEU A CA 1
ATOM 1323 C C . LEU A 1 172 ? 4.288 -4.365 -15.421 1.00 93.88 172 LEU A C 1
ATOM 1325 O O . LEU A 1 172 ? 3.898 -5.167 -14.576 1.00 93.88 172 LEU A O 1
ATOM 1329 N N . PHE A 1 173 ? 3.466 -3.480 -15.984 1.00 92.81 173 PHE A N 1
ATOM 1330 C CA . PHE A 1 173 ? 2.048 -3.366 -15.660 1.00 92.81 173 PHE A CA 1
ATOM 1331 C C . PHE A 1 173 ? 1.257 -4.619 -16.054 1.00 92.81 173 PHE A C 1
ATOM 1333 O O . PHE A 1 173 ? 0.432 -5.099 -15.275 1.00 92.81 173 PHE A O 1
ATOM 1340 N N . ASP A 1 174 ? 1.535 -5.187 -17.227 1.00 92.94 174 ASP A N 1
ATOM 1341 C CA . ASP A 1 174 ? 0.916 -6.431 -17.684 1.00 92.94 174 ASP A CA 1
ATOM 1342 C C . ASP A 1 174 ? 1.292 -7.608 -16.774 1.00 92.94 174 ASP A C 1
ATOM 1344 O O . ASP A 1 174 ? 0.431 -8.415 -16.410 1.00 92.94 174 ASP A O 1
ATOM 1348 N N . GLU A 1 175 ? 2.550 -7.671 -16.332 1.00 93.50 175 GLU A N 1
ATOM 1349 C CA . GLU A 1 175 ? 2.995 -8.670 -15.363 1.00 93.50 175 GLU A CA 1
ATOM 1350 C C . GLU A 1 175 ? 2.285 -8.493 -14.014 1.00 93.50 175 GLU A C 1
ATOM 1352 O O . GLU A 1 175 ? 1.737 -9.460 -13.483 1.00 93.50 175 GLU A O 1
ATOM 1357 N N . LEU A 1 176 ? 2.199 -7.267 -13.485 1.00 92.06 176 LEU A N 1
ATOM 1358 C CA . LEU A 1 176 ? 1.440 -6.973 -12.263 1.00 92.06 176 LEU A CA 1
ATOM 1359 C C . LEU A 1 176 ? -0.013 -7.433 -12.389 1.00 92.06 176 LEU A C 1
ATOM 1361 O O . LEU A 1 176 ? -0.515 -8.152 -11.525 1.00 92.06 176 LEU A O 1
ATOM 1365 N N . ARG A 1 177 ? -0.676 -7.104 -13.502 1.00 91.25 177 ARG A N 1
ATOM 1366 C CA . ARG A 1 177 ? -2.052 -7.531 -13.772 1.00 91.25 177 ARG A CA 1
ATOM 1367 C C . ARG A 1 177 ? -2.176 -9.053 -13.778 1.00 91.25 177 ARG A C 1
ATOM 1369 O O . ARG A 1 177 ? -3.130 -9.584 -13.206 1.00 91.25 177 ARG A O 1
ATOM 1376 N N . ARG A 1 178 ? -1.214 -9.760 -14.380 1.00 92.50 178 ARG A N 1
ATOM 1377 C CA . ARG A 1 178 ? -1.164 -11.228 -14.392 1.00 92.50 178 ARG A CA 1
ATOM 1378 C C . ARG A 1 178 ? -1.041 -11.800 -12.977 1.00 92.50 178 ARG A C 1
ATOM 1380 O O . ARG A 1 178 ? -1.747 -12.754 -12.655 1.00 92.50 178 ARG A O 1
ATOM 1387 N N . ARG A 1 179 ? -0.200 -11.211 -12.118 1.00 92.12 179 ARG A N 1
ATOM 1388 C CA . ARG A 1 179 ? -0.029 -11.617 -10.708 1.00 92.12 179 ARG A CA 1
ATOM 1389 C C . ARG A 1 179 ? -1.282 -11.379 -9.869 1.00 92.12 179 ARG A C 1
ATOM 1391 O O . ARG A 1 179 ? -1.685 -12.262 -9.110 1.00 92.12 179 ARG A O 1
ATOM 1398 N N . THR A 1 180 ? -1.934 -10.233 -10.051 1.00 88.94 180 THR A N 1
ATOM 1399 C CA . THR A 1 180 ? -3.190 -9.864 -9.381 1.00 88.94 180 THR A CA 1
ATOM 1400 C C . THR A 1 180 ? -4.271 -10.921 -9.613 1.00 88.94 180 THR A C 1
ATOM 1402 O O . THR A 1 180 ? -4.843 -11.438 -8.651 1.00 88.94 180 THR A O 1
ATOM 1405 N N . VAL A 1 181 ? -4.499 -11.328 -10.869 1.00 89.62 181 VAL A N 1
ATOM 1406 C CA . VAL A 1 181 ? -5.560 -12.297 -11.221 1.00 89.62 181 VAL A CA 1
ATOM 1407 C C . VAL A 1 181 ? -5.160 -13.765 -11.042 1.00 89.62 181 VAL A C 1
ATOM 1409 O O . VAL A 1 181 ? -6.024 -14.642 -11.093 1.00 89.62 181 VAL A O 1
ATOM 1412 N N . ALA A 1 182 ? -3.874 -14.063 -10.829 1.00 89.38 182 ALA A N 1
ATOM 1413 C CA . ALA A 1 182 ? -3.405 -15.430 -10.626 1.00 89.38 182 ALA A CA 1
ATOM 1414 C C . ALA A 1 182 ? -4.089 -16.064 -9.406 1.00 89.38 182 ALA A C 1
ATOM 1416 O O . ALA A 1 182 ? -4.161 -15.461 -8.331 1.00 89.38 182 ALA A O 1
ATOM 1417 N N . LYS A 1 183 ? -4.583 -17.298 -9.549 1.00 88.44 183 LYS A N 1
ATOM 1418 C CA . LYS A 1 183 ? -5.171 -18.025 -8.417 1.00 88.44 183 LYS A CA 1
ATOM 1419 C C . LYS A 1 183 ? -4.111 -18.234 -7.342 1.00 88.44 183 LYS A C 1
ATOM 1421 O O . LYS A 1 183 ? -2.966 -18.561 -7.648 1.00 88.44 183 LYS A O 1
ATOM 1426 N N . ARG A 1 184 ? -4.506 -18.065 -6.080 1.00 85.88 184 ARG A N 1
ATOM 1427 C CA . ARG A 1 184 ? -3.629 -18.397 -4.959 1.00 85.88 184 ARG A CA 1
ATOM 1428 C C . ARG A 1 184 ? -3.390 -19.914 -4.963 1.00 85.88 184 ARG A C 1
ATOM 14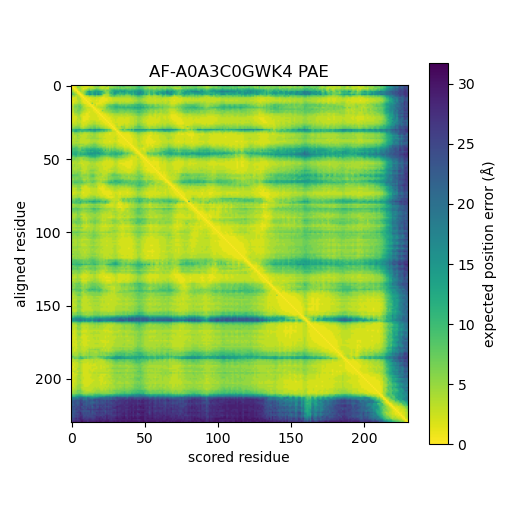30 O O . ARG A 1 184 ? -4.375 -20.652 -4.916 1.00 85.88 184 ARG A O 1
ATOM 1437 N N . PRO A 1 185 ? -2.133 -20.378 -5.030 1.00 86.69 185 PRO A N 1
ATOM 1438 C CA . PRO A 1 185 ? -1.843 -21.801 -4.966 1.00 86.69 185 PRO A CA 1
ATOM 1439 C C . PRO A 1 185 ? -2.143 -22.343 -3.565 1.00 86.69 185 PRO A C 1
ATOM 1441 O O . PRO A 1 185 ? -2.026 -21.625 -2.569 1.00 86.69 185 PRO A O 1
ATOM 1444 N N . ALA A 1 186 ? -2.525 -23.618 -3.495 1.00 81.12 186 ALA A N 1
ATOM 1445 C CA . ALA A 1 186 ? -2.475 -24.365 -2.246 1.00 81.12 186 ALA A CA 1
ATOM 1446 C C . ALA A 1 186 ? -1.008 -24.724 -1.984 1.00 81.12 186 ALA A C 1
ATOM 1448 O O . ALA A 1 186 ? -0.358 -25.271 -2.872 1.00 81.12 186 ALA A O 1
ATOM 1449 N N . GLY A 1 187 ? -0.476 -24.386 -0.811 1.00 84.12 187 GLY A N 1
ATOM 1450 C CA . GLY A 1 187 ? 0.928 -24.644 -0.507 1.00 84.12 187 GLY A CA 1
ATOM 1451 C C . GLY A 1 187 ? 1.536 -23.640 0.460 1.00 84.12 187 GLY A C 1
ATOM 1452 O O . GLY A 1 187 ? 0.845 -23.018 1.269 1.00 84.12 187 GLY A O 1
ATOM 1453 N N . THR A 1 188 ? 2.854 -23.519 0.367 1.00 87.25 188 THR A N 1
ATOM 1454 C CA . THR A 1 188 ? 3.691 -22.687 1.231 1.00 87.25 188 THR A CA 1
ATOM 1455 C C . THR A 1 188 ? 3.616 -21.208 0.852 1.00 87.25 188 THR A C 1
ATOM 1457 O O . THR A 1 188 ? 3.121 -20.836 -0.215 1.00 87.25 188 THR A O 1
ATOM 1460 N N . ILE A 1 189 ? 4.153 -20.336 1.709 1.00 84.62 189 ILE A N 1
ATOM 1461 C CA . ILE A 1 189 ? 4.300 -18.916 1.370 1.00 84.62 189 ILE A CA 1
ATOM 1462 C C . ILE A 1 189 ? 5.183 -18.715 0.129 1.00 84.62 189 ILE A C 1
ATOM 1464 O O . ILE A 1 189 ? 4.835 -17.892 -0.710 1.00 84.62 189 ILE A O 1
ATOM 1468 N N . SER A 1 190 ? 6.233 -19.526 -0.056 1.00 87.06 190 SER A N 1
ATOM 1469 C CA . SER A 1 190 ? 7.095 -19.480 -1.248 1.00 87.06 190 SER A CA 1
ATOM 1470 C C . SER A 1 190 ? 6.299 -19.765 -2.532 1.00 87.06 190 SER A C 1
ATOM 1472 O O . SER A 1 190 ? 6.472 -19.075 -3.537 1.00 87.06 190 SER A O 1
ATOM 1474 N N . ASP A 1 191 ? 5.337 -20.696 -2.500 1.00 89.25 191 ASP A N 1
ATOM 1475 C CA . ASP A 1 191 ? 4.459 -20.966 -3.650 1.00 89.25 191 ASP A CA 1
ATOM 1476 C C . ASP A 1 191 ? 3.571 -19.760 -3.976 1.00 89.25 191 ASP A C 1
ATOM 1478 O O . ASP A 1 191 ? 3.408 -19.374 -5.138 1.00 89.25 191 ASP A O 1
ATOM 1482 N N . VAL A 1 192 ? 3.030 -19.112 -2.942 1.00 89.69 192 VAL A N 1
ATOM 1483 C CA . VAL A 1 192 ? 2.245 -17.883 -3.093 1.00 89.69 192 VAL A CA 1
ATOM 1484 C C . VAL A 1 192 ? 3.110 -16.748 -3.646 1.00 89.69 192 VAL A C 1
ATOM 1486 O O . VAL A 1 192 ? 2.666 -16.053 -4.563 1.00 89.69 192 VAL A O 1
ATOM 1489 N N . CYS A 1 193 ? 4.344 -16.598 -3.159 1.00 89.56 193 CYS A N 1
ATOM 1490 C CA . CYS A 1 193 ? 5.318 -15.634 -3.663 1.00 89.56 193 CYS A CA 1
ATOM 1491 C C . CYS A 1 193 ? 5.617 -15.852 -5.144 1.00 89.56 193 CYS A C 1
ATOM 1493 O O . CYS A 1 193 ? 5.548 -14.911 -5.931 1.00 89.56 193 CYS A O 1
ATOM 1495 N N . LYS A 1 194 ? 5.842 -17.099 -5.559 1.00 89.62 194 LYS A N 1
ATOM 1496 C CA . LYS A 1 194 ? 6.088 -17.443 -6.964 1.00 89.62 194 LYS A CA 1
ATOM 1497 C C . LYS A 1 194 ? 4.890 -17.185 -7.863 1.00 89.62 194 LYS A C 1
ATOM 1499 O O . LYS A 1 194 ? 5.090 -16.854 -9.027 1.00 89.62 194 LYS A O 1
ATOM 1504 N N . ALA A 1 195 ? 3.662 -17.349 -7.373 1.00 90.38 195 ALA A N 1
ATOM 1505 C CA . ALA A 1 195 ? 2.455 -17.178 -8.181 1.00 90.38 195 ALA A CA 1
ATOM 1506 C C . ALA A 1 195 ? 2.001 -15.714 -8.268 1.00 90.38 195 ALA A C 1
ATOM 1508 O O . ALA A 1 195 ? 1.744 -15.212 -9.365 1.00 90.38 195 ALA A O 1
ATOM 1509 N N . LYS A 1 196 ? 1.927 -15.024 -7.126 1.00 92.06 196 LYS A N 1
ATOM 1510 C CA . LYS A 1 196 ? 1.337 -13.681 -6.991 1.00 92.06 196 LYS A CA 1
ATOM 1511 C C . LYS A 1 196 ? 2.364 -12.575 -6.760 1.00 92.06 196 LYS A C 1
ATOM 1513 O O . LYS A 1 196 ? 1.979 -11.420 -6.589 1.00 92.06 196 LYS A O 1
ATOM 1518 N N . GLY A 1 197 ? 3.647 -12.918 -6.728 1.00 92.00 197 GLY A N 1
ATOM 1519 C CA . GLY A 1 197 ? 4.716 -11.982 -6.442 1.00 92.00 197 GLY A CA 1
ATOM 1520 C C . GLY A 1 197 ? 5.576 -11.593 -7.627 1.00 92.00 197 GLY A C 1
ATOM 1521 O O . GLY A 1 197 ? 5.647 -12.283 -8.642 1.00 92.00 197 GLY A O 1
ATOM 1522 N N . ILE A 1 198 ? 6.255 -10.469 -7.433 1.00 93.44 198 ILE A N 1
ATOM 1523 C CA . ILE A 1 198 ? 7.432 -10.041 -8.178 1.00 93.44 198 ILE A CA 1
ATOM 1524 C C . ILE A 1 198 ? 8.519 -9.822 -7.126 1.00 93.44 198 ILE A C 1
ATOM 1526 O O . ILE A 1 198 ? 8.380 -8.973 -6.234 1.00 93.44 198 ILE A O 1
ATOM 1530 N N . ASP A 1 199 ? 9.556 -10.649 -7.175 1.00 92.81 199 ASP A N 1
ATOM 1531 C CA . ASP A 1 199 ? 10.775 -10.475 -6.393 1.00 92.81 199 ASP A CA 1
ATOM 1532 C C . ASP A 1 199 ? 11.835 -9.726 -7.217 1.00 92.81 199 ASP A C 1
ATOM 1534 O O . ASP A 1 199 ? 11.598 -9.332 -8.365 1.00 92.81 199 ASP A O 1
ATOM 1538 N N . ARG A 1 200 ? 13.005 -9.491 -6.615 1.00 91.50 200 ARG A N 1
ATOM 1539 C CA . ARG A 1 200 ? 14.104 -8.800 -7.297 1.00 91.50 200 ARG A CA 1
ATOM 1540 C C . ARG A 1 200 ? 14.583 -9.573 -8.528 1.00 91.50 200 ARG A C 1
ATOM 1542 O O . ARG A 1 200 ? 14.758 -8.959 -9.570 1.00 91.50 200 ARG A O 1
ATOM 1549 N N . ALA A 1 201 ? 14.735 -10.892 -8.432 1.00 91.88 201 ALA A N 1
ATOM 1550 C CA . ALA A 1 201 ? 15.228 -11.704 -9.542 1.00 91.88 201 ALA A CA 1
ATOM 1551 C C . ALA A 1 201 ? 14.285 -11.644 -10.756 1.00 91.88 201 ALA A C 1
ATOM 1553 O O . ALA A 1 201 ? 14.729 -11.444 -11.883 1.00 91.88 201 ALA A O 1
ATOM 1554 N N . ALA A 1 202 ? 12.973 -11.744 -10.533 1.00 92.38 202 ALA A N 1
ATOM 1555 C CA . ALA A 1 202 ? 11.968 -11.588 -11.577 1.00 92.38 202 ALA A CA 1
ATOM 1556 C C . ALA A 1 202 ? 12.001 -10.183 -12.197 1.00 92.38 202 ALA A C 1
ATOM 1558 O O . ALA A 1 202 ? 11.859 -10.041 -13.412 1.00 92.38 202 ALA A O 1
ATOM 1559 N N . PHE A 1 203 ? 12.204 -9.145 -11.381 1.00 93.81 203 PHE A N 1
ATOM 1560 C CA . PHE A 1 203 ? 12.340 -7.775 -11.870 1.00 93.81 203 PHE A CA 1
ATOM 1561 C C . PHE A 1 203 ? 13.600 -7.569 -12.719 1.00 93.81 203 PHE A C 1
ATOM 1563 O O . PHE A 1 203 ? 13.516 -6.980 -13.798 1.00 93.81 203 PHE A O 1
ATOM 1570 N N . ASP A 1 204 ? 14.735 -8.120 -12.293 1.00 92.81 204 ASP A N 1
ATOM 1571 C CA . ASP A 1 204 ? 15.997 -8.061 -13.035 1.00 92.81 204 ASP A CA 1
ATOM 1572 C C . ASP A 1 204 ? 15.879 -8.779 -14.389 1.00 92.81 204 ASP A C 1
ATOM 1574 O O . ASP A 1 204 ? 16.285 -8.237 -15.416 1.00 92.81 204 ASP A O 1
ATOM 1578 N N . VAL A 1 205 ? 15.201 -9.933 -14.441 1.00 92.94 205 VAL A N 1
ATOM 1579 C CA . VAL A 1 205 ? 14.899 -10.632 -15.705 1.00 92.94 205 VAL A CA 1
ATOM 1580 C C . VAL A 1 205 ? 14.071 -9.760 -16.654 1.00 92.94 205 VAL A C 1
ATOM 1582 O O . VAL A 1 205 ? 14.336 -9.736 -17.861 1.00 92.94 205 VAL A O 1
ATOM 1585 N N . MET A 1 206 ? 13.078 -9.021 -16.145 1.00 93.06 206 MET A N 1
ATOM 1586 C CA . MET A 1 206 ? 12.297 -8.086 -16.966 1.00 93.06 206 MET A CA 1
ATOM 1587 C C . MET A 1 206 ? 13.161 -6.935 -17.494 1.00 93.06 206 MET A C 1
ATOM 1589 O O . MET A 1 206 ? 13.020 -6.552 -18.660 1.00 93.06 206 MET A O 1
ATOM 1593 N N . LEU A 1 207 ? 14.065 -6.399 -16.667 1.00 92.06 207 LEU A N 1
ATOM 1594 C CA . LEU A 1 207 ? 15.009 -5.361 -17.079 1.00 92.06 207 LEU A CA 1
ATOM 1595 C C . LEU A 1 207 ? 15.950 -5.859 -18.174 1.00 92.06 207 LEU A C 1
ATOM 1597 O O . LEU A 1 207 ? 16.064 -5.214 -19.214 1.00 92.06 207 LEU A O 1
ATOM 1601 N N . ASP A 1 208 ? 16.586 -7.011 -17.985 1.00 90.19 208 ASP A N 1
ATO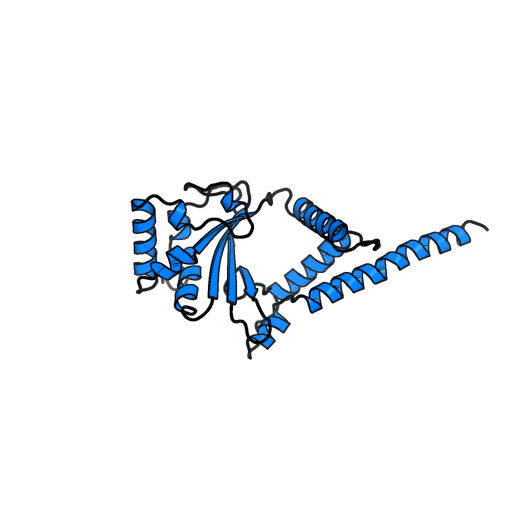M 1602 C CA . ASP A 1 208 ? 17.528 -7.565 -18.958 1.00 90.19 208 ASP A CA 1
ATOM 1603 C C . ASP A 1 208 ? 16.838 -7.944 -20.271 1.00 90.19 208 ASP A C 1
ATOM 1605 O O . ASP A 1 208 ? 17.361 -7.677 -21.358 1.00 90.19 208 ASP A O 1
ATOM 1609 N N . SER A 1 209 ? 15.603 -8.445 -20.196 1.00 88.56 209 SER A N 1
ATOM 1610 C CA . SER A 1 209 ? 14.768 -8.660 -21.380 1.00 88.56 209 SER A CA 1
ATOM 1611 C C . SER A 1 209 ? 14.549 -7.348 -22.139 1.00 88.56 209 SER A C 1
ATOM 1613 O O . SER A 1 209 ? 14.773 -7.285 -23.348 1.00 88.56 209 SER A O 1
ATOM 1615 N N . ALA A 1 210 ? 14.195 -6.266 -21.442 1.00 88.50 210 ALA A N 1
ATOM 1616 C CA . ALA A 1 210 ? 14.013 -4.955 -22.059 1.00 88.50 210 ALA A CA 1
ATOM 1617 C C . ALA A 1 210 ? 15.318 -4.385 -22.648 1.00 88.50 210 ALA A C 1
ATOM 1619 O O . ALA A 1 210 ? 15.284 -3.750 -23.705 1.00 88.50 210 ALA A O 1
ATOM 1620 N N . ARG A 1 211 ? 16.469 -4.653 -22.014 1.00 85.75 211 ARG A N 1
ATOM 1621 C CA . ARG A 1 211 ? 17.796 -4.295 -22.540 1.00 85.75 211 ARG A CA 1
ATOM 1622 C C . ARG A 1 211 ? 18.111 -5.029 -23.829 1.00 85.75 211 ARG A C 1
ATOM 1624 O O . ARG A 1 211 ? 18.606 -4.397 -24.745 1.00 85.75 211 ARG A O 1
ATOM 1631 N N . SER A 1 212 ? 17.822 -6.324 -23.924 1.00 79.75 212 SER A N 1
ATOM 1632 C CA . SER A 1 212 ? 18.156 -7.124 -25.113 1.00 79.75 212 SER A CA 1
ATOM 1633 C C . SER A 1 212 ? 17.391 -6.694 -26.373 1.00 79.75 212 SER A C 1
ATOM 1635 O O . SER A 1 212 ? 17.921 -6.749 -27.481 1.00 79.75 212 SER A O 1
ATOM 1637 N N . VAL A 1 213 ? 16.163 -6.192 -26.209 1.00 72.44 213 VAL A N 1
ATOM 1638 C CA . VAL A 1 213 ? 15.307 -5.734 -27.316 1.00 72.44 213 VAL A CA 1
ATOM 1639 C C . VAL A 1 213 ? 15.699 -4.330 -27.804 1.00 72.44 213 VAL A C 1
ATOM 1641 O O . VAL A 1 213 ? 15.429 -3.968 -28.950 1.00 72.44 213 VAL A O 1
ATOM 1644 N N . ALA A 1 214 ? 16.360 -3.529 -26.966 1.00 61.50 214 ALA A N 1
ATOM 1645 C CA . ALA A 1 214 ? 16.728 -2.153 -27.289 1.00 61.50 214 ALA A CA 1
ATOM 1646 C C . ALA A 1 214 ? 17.780 -2.020 -28.425 1.00 61.50 214 ALA A C 1
ATOM 1648 O O . ALA A 1 214 ? 17.532 -1.250 -29.356 1.00 61.50 214 ALA A O 1
ATOM 1649 N N . PRO A 1 215 ? 18.899 -2.777 -28.441 1.00 57.66 215 PRO A N 1
ATOM 1650 C CA . PRO A 1 215 ? 19.868 -2.789 -29.540 1.00 57.66 215 PRO A CA 1
ATOM 1651 C C . PRO A 1 215 ? 19.289 -3.268 -30.874 1.00 57.66 215 PRO A C 1
ATOM 1653 O O . PRO A 1 215 ? 19.679 -2.762 -31.924 1.00 57.66 215 PRO A O 1
ATOM 1656 N N . ALA A 1 216 ? 18.328 -4.199 -30.855 1.00 54.75 216 ALA A N 1
ATOM 1657 C CA . ALA A 1 216 ? 17.707 -4.715 -32.077 1.00 54.75 216 ALA A CA 1
ATOM 1658 C C . ALA A 1 216 ? 16.960 -3.617 -32.859 1.00 54.75 216 ALA A C 1
ATOM 1660 O O . ALA A 1 216 ? 16.943 -3.636 -34.087 1.00 54.75 216 ALA A O 1
ATOM 1661 N N . ALA A 1 217 ? 16.401 -2.615 -32.171 1.00 53.78 217 ALA A N 1
ATOM 1662 C CA . ALA A 1 217 ? 15.773 -1.462 -32.817 1.00 53.78 217 ALA A CA 1
ATOM 1663 C C . ALA A 1 217 ? 16.794 -0.526 -33.499 1.00 53.78 217 ALA A C 1
ATOM 1665 O O . ALA A 1 217 ? 16.484 0.058 -34.535 1.00 53.78 217 ALA A O 1
ATOM 1666 N N . GLY A 1 218 ? 18.013 -0.413 -32.956 1.00 54.81 218 GLY A N 1
ATOM 1667 C CA . GLY A 1 218 ? 19.117 0.328 -33.581 1.00 54.81 218 GLY A CA 1
ATOM 1668 C C . GLY A 1 218 ? 19.730 -0.406 -34.779 1.00 54.81 218 GLY A C 1
ATOM 1669 O O . GLY A 1 218 ? 20.097 0.226 -35.765 1.00 54.81 218 GLY A O 1
ATOM 1670 N N . ALA A 1 219 ? 19.765 -1.742 -34.741 1.00 59.31 219 ALA A N 1
ATOM 1671 C CA . ALA A 1 219 ? 20.234 -2.566 -35.856 1.00 59.31 219 ALA A CA 1
ATOM 1672 C C . ALA A 1 219 ? 19.349 -2.420 -37.110 1.00 59.31 219 ALA A C 1
ATOM 1674 O O . ALA A 1 219 ? 19.869 -2.350 -38.221 1.00 59.31 219 ALA A O 1
ATOM 1675 N N . TRP A 1 220 ? 18.028 -2.267 -36.949 1.00 58.44 220 TRP A N 1
ATOM 1676 C CA . TRP A 1 220 ? 17.117 -1.987 -38.070 1.00 58.44 220 TRP A CA 1
ATOM 1677 C C . TRP A 1 220 ? 17.386 -0.648 -38.761 1.00 58.44 220 TRP A C 1
ATOM 1679 O O . TRP A 1 220 ? 17.208 -0.549 -39.971 1.00 58.44 220 TRP A O 1
ATOM 1689 N N . ALA A 1 221 ? 17.844 0.372 -38.028 1.00 60.81 221 ALA A N 1
ATOM 1690 C CA . ALA A 1 221 ? 18.228 1.649 -38.629 1.00 60.81 221 ALA A CA 1
ATOM 1691 C C . ALA A 1 221 ? 19.474 1.511 -39.521 1.00 60.81 221 ALA A C 1
ATOM 1693 O O . ALA A 1 221 ? 19.579 2.201 -40.532 1.00 60.81 221 ALA A O 1
ATOM 1694 N N . HIS A 1 222 ? 20.386 0.591 -39.183 1.00 59.06 222 HIS A N 1
ATOM 1695 C CA . HIS A 1 222 ? 21.542 0.266 -40.019 1.00 59.06 222 HIS A CA 1
ATOM 1696 C C . HIS A 1 222 ? 21.122 -0.480 -41.292 1.00 59.06 222 HIS A C 1
ATOM 1698 O O . HIS A 1 222 ? 21.496 -0.076 -42.386 1.00 59.06 222 HIS A O 1
ATOM 1704 N N . VAL A 1 223 ? 20.242 -1.479 -41.160 1.00 66.94 223 VAL A N 1
ATOM 1705 C CA . VAL A 1 223 ? 19.681 -2.229 -42.299 1.00 66.94 223 VAL A CA 1
ATOM 1706 C C . VAL A 1 223 ? 18.881 -1.317 -43.245 1.00 66.94 223 VAL A C 1
ATOM 1708 O O . VAL A 1 223 ? 19.028 -1.403 -44.458 1.00 66.94 223 VAL A O 1
ATOM 1711 N N . LEU A 1 224 ? 18.074 -0.385 -42.722 1.00 64.81 224 LEU A N 1
ATOM 1712 C CA . LEU A 1 224 ? 17.352 0.607 -43.537 1.00 64.81 224 LEU A CA 1
ATOM 1713 C C . LEU A 1 224 ? 18.288 1.602 -44.239 1.00 64.81 224 LEU A C 1
ATOM 1715 O O . LEU A 1 224 ? 17.988 2.050 -45.342 1.00 64.81 224 LEU A O 1
ATOM 1719 N N . ALA A 1 225 ? 19.415 1.957 -43.618 1.00 70.75 225 ALA A N 1
ATOM 1720 C CA . ALA A 1 225 ? 20.420 2.820 -44.235 1.00 70.75 225 ALA A CA 1
ATOM 1721 C C . ALA A 1 225 ? 21.206 2.112 -45.352 1.00 70.75 225 ALA A C 1
ATOM 1723 O O . ALA A 1 225 ? 21.701 2.782 -46.257 1.00 70.75 225 ALA A O 1
ATOM 1724 N N . GLU A 1 226 ? 21.321 0.784 -45.302 1.00 71.81 226 GLU A N 1
ATOM 1725 C CA . GLU A 1 226 ? 21.883 -0.026 -46.388 1.00 71.81 226 GLU A CA 1
ATOM 1726 C C . GLU A 1 226 ? 20.883 -0.212 -47.538 1.00 71.81 226 GLU A C 1
ATOM 1728 O O . GLU A 1 226 ? 21.272 -0.095 -48.693 1.00 71.81 226 GLU A O 1
ATOM 1733 N N . LEU A 1 227 ? 19.591 -0.388 -47.242 1.00 69.12 227 LEU A N 1
ATOM 1734 C CA . LEU A 1 227 ? 18.539 -0.560 -48.257 1.00 69.12 227 LEU A CA 1
ATOM 1735 C C . LEU A 1 227 ? 18.213 0.707 -49.070 1.00 69.12 227 LEU A C 1
ATOM 1737 O O . LEU A 1 227 ? 17.632 0.596 -50.142 1.00 69.12 227 LEU A O 1
ATOM 1741 N N . HIS A 1 228 ? 18.555 1.902 -48.581 1.00 61.22 228 HIS A N 1
ATOM 1742 C CA . HIS A 1 228 ? 18.376 3.168 -49.313 1.00 61.22 228 HIS A CA 1
ATOM 1743 C C . HIS A 1 228 ? 19.624 3.608 -50.105 1.00 61.22 228 HIS A C 1
ATOM 1745 O O . HIS A 1 228 ? 19.675 4.744 -50.579 1.00 61.22 228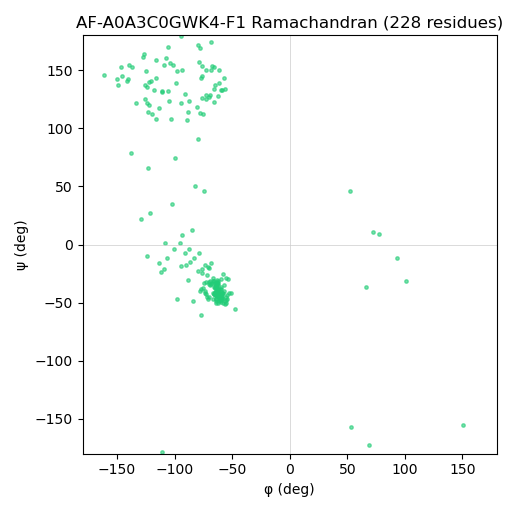 HIS A O 1
ATOM 1751 N N . LYS A 1 229 ? 20.658 2.760 -50.193 1.00 56.53 229 LYS A N 1
ATOM 1752 C CA . LYS A 1 229 ? 21.870 3.025 -50.988 1.00 56.53 229 LYS A CA 1
ATOM 1753 C C . LYS A 1 229 ? 21.845 2.417 -52.397 1.00 56.53 229 LYS A C 1
ATOM 1755 O O . LYS A 1 229 ? 22.809 2.641 -53.126 1.00 56.53 229 LYS A O 1
ATOM 1760 N N . ASP A 1 230 ? 20.758 1.746 -52.767 1.00 45.31 230 ASP A N 1
ATOM 1761 C CA . ASP A 1 230 ? 20.455 1.277 -54.127 1.00 45.31 230 ASP A CA 1
ATOM 1762 C C . ASP A 1 230 ? 19.329 2.118 -54.755 1.00 45.31 230 ASP A C 1
ATOM 1764 O O . ASP A 1 230 ? 19.320 2.260 -56.001 1.00 45.31 230 ASP A O 1
#

Secondary structure (DSSP, 8-state):
-EEEESEEEEEES-SSS-SEEEEEEE---SS-PBPHHHHHPPPBPTTSSB---HHHHHHHHHHHTTTSEEEEEEEEETTT-BSS---GGGGSTT-EEHHHHS-HHHHHHHHHHHHHHHSS--HHHHHHHEEEEEES--TTSHHHHHHHHHHHHHHHH-TT----HHHHHHHHHHHHHHHHHSPPPSS-HHHHHHHHB--HHHHHHHHHHHHHHHHHHHHHHHHHHHHT--

Foldseek 3Di:
DFAPPLARDKDFPDQADGQEIEGEHEDEDQPEAAELCQQLDWDQDPVRDTHGGNVLSQVLVCVVQVNGHYAYEYEYEPNRHHPFDDDPQQADPQAAQPLVGDDPVSLVVSQVSNCVSNVHRPPVSSRPHYHYHYHHADPVCNLVVQLVVQVVCCVVPPPPAQQDSSVLSVVVVVVQVQLNPFDQDPDDSSSSCVRRHDDPVNVVVSVVVSRVVRVVVVVVVVVVVVVVVD

Nearest PDB structures (foldseek):
  6p9y-assembly1_A  TM=2.357E-01  e=1.799E+00  Homo sapiens
  5ocd-assembly5_E  TM=1.635E-01  e=8.180E-01  Fluoribacter dumoffii NY 23
  6wi9-assembly1_A  TM=2.455E-01  e=5.871E+00  Homo sapiens
  8ofl-assembly1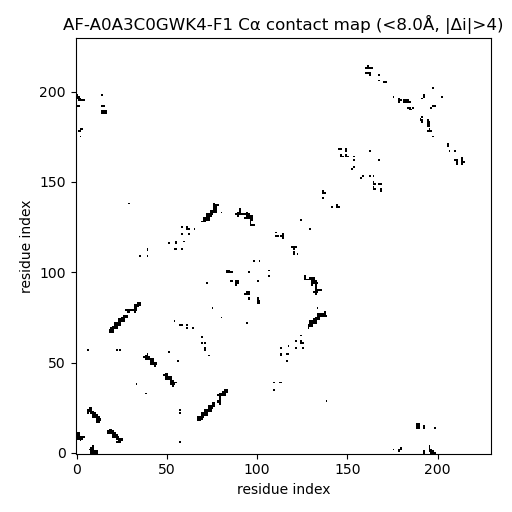_A  TM=1.948E-01  e=4.820E+00  Listeria monocytogenes
  5lb5-assembly3_C  TM=1.647E-01  e=4.820E+00  Homo sapiens

Mean predicted aligned error: 7.44 Å

Sequence (230 aa):
MLCELHEDIAVLDCPDQPSGAAFYQIKTSAKSAWTLKKLTNRKKGSSGDALPSILGRLCAKAAQLKEQQVTFQFVTNVGSGYGFPVTAKAYDESGQRLFEVLKPAEWEAMRKCLADELGEDLVDSIQSQLTVSIAQIHLDSHNETAVGLVTNFLDQHVKGAHIRPAVFYRTLFDELRRRTVAKRPAGTISDVCKAKGIDRAAFDVMLDSARSVAPAAGAWAHVLAELHKD

Radius of gyration: 21.73 Å; Cα contacts (8 Å, |Δi|>4): 322; chains: 1; bounding box: 51×41×76 Å

Solvent-accessible surface area (backbone atoms only — not comparable to full-atom values): 12642 Å² total; per-residue (Å²): 62,31,34,60,68,96,35,56,33,34,40,52,79,39,67,73,72,57,64,33,36,41,38,33,44,74,54,76,48,92,85,52,50,50,32,70,65,66,36,61,46,58,48,74,40,96,90,66,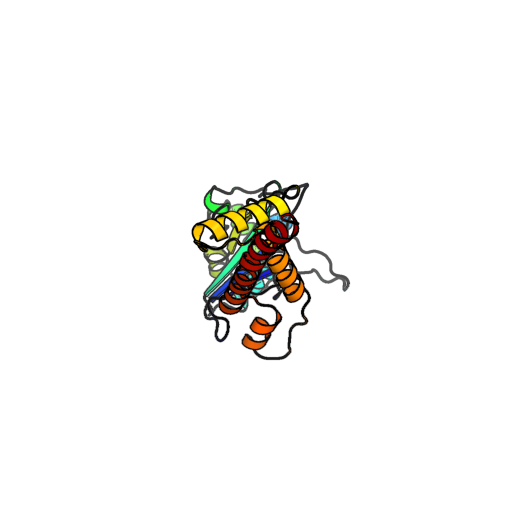50,74,37,74,17,62,49,40,53,56,50,55,46,50,69,75,39,71,93,44,55,57,36,37,34,43,32,28,27,46,85,18,52,59,69,54,72,77,60,78,49,18,62,41,96,82,29,26,48,48,62,83,47,44,53,73,71,57,45,51,52,51,49,50,56,42,22,70,71,69,77,49,81,56,62,71,58,49,53,76,27,33,22,34,29,37,44,93,40,42,85,93,44,41,66,61,51,51,32,50,52,44,38,54,48,40,69,75,72,44,77,96,55,73,56,57,37,64,60,53,43,50,55,52,50,53,50,50,53,52,18,46,71,42,74,80,62,89,76,56,67,39,53,36,35,69,51,20,33,51,51,70,68,60,50,50,52,53,50,52,53,45,44,64,57,30,59,56,61,56,51,50,56,53,54,52,60,59,67,72,73,118

pLDDT: mean 86.55, std 9.36, range [45.31, 94.94]